Protein AF-Q09465-F1 (afdb_monomer)

pLDDT: mean 85.87, std 11.26, range [46.19, 98.06]

Solvent-accessible surface area (backbone atoms only — not comparable to full-atom values): 15319 Å² total; per-residue (Å²): 134,54,74,69,58,54,52,54,52,51,52,53,52,50,53,49,53,52,50,54,52,50,51,52,51,53,53,50,49,51,50,52,49,50,49,49,59,68,66,53,65,72,73,70,49,72,67,53,50,50,51,51,52,52,52,51,52,52,49,51,52,50,42,52,52,51,15,48,56,52,38,73,72,46,62,90,57,35,54,50,48,66,59,40,33,52,50,53,51,48,43,50,54,50,48,52,41,47,50,51,46,22,72,72,68,77,44,80,66,69,73,59,69,43,53,51,50,33,53,45,44,53,50,50,54,32,52,77,69,69,30,45,69,57,67,68,61,45,45,49,59,55,42,52,50,52,51,37,70,78,36,74,82,61,88,76,75,69,79,52,82,49,55,67,59,39,47,63,59,53,56,70,50,64,67,54,88,45,97,56,31,66,61,50,43,52,51,51,50,53,49,48,56,50,39,52,48,51,50,50,51,42,42,51,49,41,22,73,74,67,79,45,73,64,78,63,64,58,48,58,48,46,38,54,51,43,39,32,77,52,70,71,41,89,74,46,72,65,52,41,39,64,63,50,46,45,54,48,47,74,75,42,74,92,55,63,68,68,58,52,51,47,39,50,52,52,41,51,57,53,58,76,76,110

Mean predicted aligned error: 12.16 Å

Sequence (274 aa):
MSDDEIVCILDTRNNQKEKDRQITREVNNLIIEQENTQNRVIAPSPQLMVAIRQSVEQRQEYIRRMSIDIQRMLIPYGEDVYLISDMMLLKEEVVQHIDFQFLKNKVVPPPPVFYSSTIYFLYKQATCQRMGPIYLQQLGNVVTLRIKENYPAIKTISDYPSLKSIIEFYSRFEMGNGPDFFVKKEESQRQFEVVLGEAFQYINLFHKKHGTPPAPPQFLIKFCILMHQLGFQEWTAESFDVIVVDRLRRNLRNIDQRFFDSIRDAFGIYLKRF

Nearest PDB structures (foldseek):
  8bvw-assembly1_9  TM=1.832E-01  e=1.491E+00  Homo sapiens
  3zx6-assembly1_A  TM=1.554E-01  e=9.026E+00  Archaeoglobus fulgidus DSM 4304

Organism: Caenorhabditis elegans (NCBI:txid6239)

Secondary structure (DSSP, 8-state):
--HHHHHHHHHHHHHHHHHHHHHHHHHHHHHHHHHHHHH---PPPHHHHHHHHHHHHHHHHHHHHHHHHHHHHSPTT---HHHHHHHHHHHHHHHHHHHHHHHHHSSPPPPPHHHHHHHHHHHHHHHHTT---SHHHHHHHHHHHHHHHH-TT----PPPPPHHHHHHHHHHHHS-SSTTHHHHHHHHHHHHHHHHHHHHHHHHHHHHHHSS--S--HHHHHHHHHHHHTTS----HHHHIIIIIHHHHHH-TTS-HHHHHHHHHHHHHHHTT-

Structure (mmCIF, N/CA/C/O backbone):
data_AF-Q09465-F1
#
_entry.id   AF-Q09465-F1
#
loop_
_atom_site.group_PDB
_atom_site.id
_atom_site.type_symbol
_atom_site.label_atom_id
_atom_site.label_alt_id
_atom_site.label_comp_id
_atom_site.label_asym_id
_atom_site.label_entity_id
_atom_site.label_seq_id
_atom_site.pdbx_PDB_ins_code
_atom_site.Cartn_x
_atom_site.Cartn_y
_atom_site.Cartn_z
_atom_site.occupancy
_atom_site.B_iso_or_equiv
_atom_site.auth_seq_id
_atom_site.auth_comp_id
_atom_site.auth_asym_id
_atom_site.auth_atom_id
_atom_site.pdbx_PDB_model_num
ATOM 1 N N . MET A 1 1 ? -74.347 18.429 16.403 1.00 58.66 1 MET A N 1
ATOM 2 C CA . MET A 1 1 ? -73.183 18.208 17.276 1.00 58.66 1 MET A CA 1
ATOM 3 C C . MET A 1 1 ? -73.404 19.060 18.500 1.00 58.66 1 MET A C 1
ATOM 5 O O . MET A 1 1 ? -73.586 20.261 18.331 1.00 58.66 1 MET A O 1
ATOM 9 N N . SER A 1 2 ? -73.531 18.442 19.671 1.00 70.62 2 SER A N 1
ATOM 10 C CA . SER A 1 2 ? -73.651 19.186 20.930 1.00 70.62 2 SER A CA 1
ATOM 11 C C . SER A 1 2 ? -72.276 19.690 21.377 1.00 70.62 2 SER A C 1
ATOM 13 O O . SER A 1 2 ? -71.249 19.137 20.975 1.00 70.62 2 SER A O 1
ATOM 15 N N . ASP A 1 3 ? -72.251 20.729 22.213 1.00 70.56 3 ASP A N 1
ATOM 16 C CA . ASP A 1 3 ? -71.004 21.259 22.778 1.00 70.56 3 ASP A CA 1
ATOM 17 C C . ASP A 1 3 ? -70.222 20.172 23.546 1.00 70.56 3 ASP A C 1
ATOM 19 O O . ASP A 1 3 ? -68.997 20.102 23.440 1.00 70.56 3 ASP A O 1
ATOM 23 N N . ASP A 1 4 ? -70.923 19.238 24.200 1.00 69.94 4 ASP A N 1
ATOM 24 C CA . ASP A 1 4 ? -70.318 18.094 24.897 1.00 69.94 4 ASP A CA 1
ATOM 25 C C . ASP A 1 4 ? -69.587 17.121 23.950 1.00 69.94 4 ASP A C 1
ATOM 27 O O . ASP A 1 4 ? -68.507 16.621 24.279 1.00 69.94 4 ASP A O 1
ATOM 31 N N . GLU A 1 5 ? -70.121 16.870 22.745 1.00 66.00 5 GLU A N 1
ATOM 32 C CA . GLU A 1 5 ? -69.443 16.029 21.744 1.00 66.00 5 GLU A CA 1
ATOM 33 C C . GLU A 1 5 ? -68.152 16.689 21.237 1.00 66.00 5 GLU A C 1
ATOM 35 O O . GLU A 1 5 ? -67.148 16.008 21.016 1.00 66.00 5 GLU A O 1
ATOM 40 N N . ILE A 1 6 ? -68.152 18.018 21.073 1.00 67.56 6 ILE A N 1
ATOM 41 C CA . ILE A 1 6 ? -66.976 18.771 20.617 1.00 67.56 6 ILE A CA 1
ATOM 42 C C . ILE A 1 6 ? -65.870 18.731 21.677 1.00 67.56 6 ILE A C 1
ATOM 44 O O . ILE A 1 6 ? -64.714 18.468 21.331 1.00 67.56 6 ILE A O 1
ATOM 48 N N . VAL A 1 7 ? -66.212 18.933 22.955 1.00 71.12 7 VAL A N 1
ATOM 49 C CA . VAL A 1 7 ? -65.255 18.858 24.073 1.00 71.12 7 VAL A CA 1
ATOM 50 C C . VAL A 1 7 ? -64.622 17.468 24.150 1.00 71.12 7 VAL A C 1
ATOM 52 O O . VAL A 1 7 ? -63.398 17.353 24.175 1.00 71.12 7 VAL A O 1
ATOM 55 N N . CYS A 1 8 ? -65.424 16.402 24.065 1.00 71.88 8 CYS A N 1
ATOM 56 C CA . CYS A 1 8 ? -64.914 15.033 24.146 1.00 71.88 8 CYS A CA 1
ATOM 57 C C . CYS A 1 8 ? -63.947 14.689 22.989 1.00 71.88 8 CYS A C 1
ATOM 59 O O . CYS A 1 8 ? -62.903 14.058 23.195 1.00 71.88 8 CYS A O 1
ATOM 61 N N . ILE A 1 9 ? -64.234 15.154 21.765 1.00 71.44 9 ILE A N 1
ATOM 62 C CA . ILE A 1 9 ? -63.343 14.970 20.605 1.00 71.44 9 ILE A CA 1
ATOM 63 C C . ILE A 1 9 ? -62.037 15.763 20.769 1.00 71.44 9 ILE A C 1
ATOM 65 O O . ILE A 1 9 ? -60.962 15.253 20.429 1.00 71.44 9 ILE A O 1
ATOM 69 N N . LEU A 1 10 ? -62.104 17.000 21.273 1.00 69.25 10 LEU A N 1
ATOM 70 C CA . LEU A 1 10 ? -60.922 17.834 21.508 1.00 69.25 10 LEU A CA 1
ATOM 71 C C . LEU A 1 10 ? -60.022 17.248 22.601 1.00 69.25 10 LEU A C 1
ATOM 73 O O . LEU A 1 10 ? -58.809 17.167 22.391 1.00 69.25 10 LEU A O 1
ATOM 77 N N . ASP A 1 11 ? -60.597 16.754 23.696 1.00 76.00 11 ASP A N 1
ATOM 78 C CA . ASP A 1 11 ? -59.853 16.090 24.771 1.00 76.00 11 ASP A CA 1
ATOM 79 C C . ASP A 1 11 ? -59.183 14.806 24.285 1.00 76.00 11 ASP A C 1
ATOM 81 O O . ASP A 1 11 ? -58.003 14.568 24.553 1.00 76.00 11 ASP A O 1
ATOM 85 N N . THR A 1 12 ? -59.885 14.006 23.479 1.00 76.75 12 THR A N 1
ATOM 86 C CA . THR A 1 12 ? -59.315 12.786 22.893 1.00 76.75 12 THR A CA 1
ATOM 87 C C . THR A 1 12 ? -58.147 13.113 21.955 1.00 76.75 12 THR A C 1
ATOM 89 O O . THR A 1 12 ? -57.098 12.468 22.017 1.00 76.75 12 THR A O 1
ATOM 92 N N . ARG A 1 13 ? -58.273 14.159 21.122 1.00 75.38 13 ARG A N 1
ATOM 93 C CA . ARG A 1 13 ? -57.186 14.621 20.239 1.00 75.38 13 ARG A CA 1
ATOM 94 C C . ARG A 1 13 ? -55.996 15.184 21.012 1.00 75.38 13 ARG A C 1
ATOM 96 O O . ARG A 1 13 ? -54.858 14.940 20.610 1.00 75.38 13 ARG A O 1
ATOM 103 N N . ASN A 1 14 ? -56.231 15.925 22.092 1.00 77.75 14 ASN A N 1
ATOM 104 C CA . ASN A 1 14 ? -55.161 16.462 22.933 1.00 77.75 14 ASN A CA 1
ATOM 105 C C . ASN A 1 14 ? -54.417 15.343 23.669 1.00 77.75 14 ASN A C 1
ATOM 107 O O . ASN A 1 14 ? -53.187 15.318 23.640 1.00 77.75 14 ASN A O 1
ATOM 111 N N . ASN A 1 15 ? -55.141 14.367 24.220 1.00 79.56 15 ASN A N 1
ATOM 112 C CA . ASN A 1 15 ? -54.545 13.189 24.848 1.00 79.56 15 ASN A CA 1
ATOM 113 C C . ASN A 1 15 ? -53.713 12.366 23.858 1.00 79.56 15 ASN A C 1
ATOM 115 O O . ASN A 1 15 ? -52.627 11.903 24.205 1.00 79.56 15 ASN A O 1
ATOM 119 N N . GLN A 1 16 ? -54.181 12.213 22.615 1.00 79.81 16 GLN A N 1
ATOM 120 C CA . GLN A 1 16 ? -53.415 11.508 21.588 1.00 79.81 16 GLN A CA 1
ATOM 121 C C . GLN A 1 16 ? -52.141 12.273 21.201 1.00 79.81 16 GLN A C 1
ATOM 123 O O . GLN A 1 16 ? -51.067 11.680 21.166 1.00 79.81 16 GLN A O 1
ATOM 128 N N . LYS A 1 17 ? -52.224 13.596 20.998 1.00 80.56 17 LYS A N 1
ATOM 129 C CA . LYS A 1 17 ? -51.042 14.430 20.717 1.00 80.56 17 LYS A CA 1
ATOM 130 C C . LYS A 1 17 ? -49.997 14.362 21.827 1.00 80.56 17 LYS A C 1
ATOM 132 O O . LYS A 1 17 ? -48.804 14.372 21.531 1.00 80.56 17 LYS A O 1
ATOM 137 N N . GLU A 1 18 ? -50.423 14.319 23.086 1.00 83.38 18 GLU A N 1
ATOM 138 C CA . GLU A 1 18 ? -49.490 14.240 24.210 1.00 83.38 18 GLU A CA 1
ATOM 139 C C . GLU A 1 18 ? -48.834 12.855 24.303 1.00 83.38 18 GLU A C 1
ATOM 141 O O . GLU A 1 18 ? -47.620 12.773 24.493 1.00 83.38 18 GLU A O 1
ATOM 146 N N . LYS A 1 19 ? -49.584 11.776 24.032 1.00 81.50 19 LYS A N 1
ATOM 147 C CA . LYS A 1 19 ? -49.012 10.428 23.876 1.00 81.50 19 LYS A CA 1
ATOM 148 C C . LYS A 1 19 ? -47.984 10.366 22.746 1.00 81.50 19 LYS A C 1
ATOM 150 O O . LYS A 1 19 ? -46.889 9.852 22.954 1.00 81.50 19 LYS A O 1
ATOM 155 N N . ASP A 1 20 ? -48.288 10.938 21.583 1.00 76.94 20 ASP A N 1
ATOM 156 C CA . ASP A 1 20 ? -47.371 10.935 20.437 1.00 76.94 20 ASP A CA 1
ATOM 157 C C . ASP A 1 20 ? -46.087 11.735 20.740 1.00 76.94 20 ASP A C 1
ATOM 159 O O . ASP A 1 20 ? -44.978 11.323 20.382 1.00 76.94 20 ASP A O 1
ATOM 163 N N . ARG A 1 21 ? -46.203 12.857 21.467 1.00 82.88 21 ARG A N 1
ATOM 164 C CA . ARG A 1 21 ? -45.048 13.628 21.961 1.00 82.88 21 ARG A CA 1
ATOM 165 C C . ARG A 1 21 ? -44.209 12.835 22.954 1.00 82.88 21 ARG A C 1
ATOM 167 O O . ARG A 1 21 ? -42.982 12.914 22.894 1.00 82.88 21 ARG A O 1
ATOM 174 N N . GLN A 1 22 ? -44.848 12.092 23.852 1.00 84.19 22 GLN A N 1
ATOM 175 C CA . GLN A 1 22 ? -44.155 11.265 24.831 1.00 84.19 22 GLN A CA 1
ATOM 176 C C . GLN A 1 22 ? -43.383 10.129 24.150 1.00 84.19 22 GLN A C 1
ATOM 178 O O . GLN A 1 22 ? -42.186 9.997 24.391 1.00 84.19 22 GLN A O 1
ATOM 183 N N . ILE A 1 23 ? -44.010 9.417 23.207 1.00 80.12 23 ILE A N 1
ATOM 184 C CA . ILE A 1 23 ? -43.351 8.377 22.400 1.00 8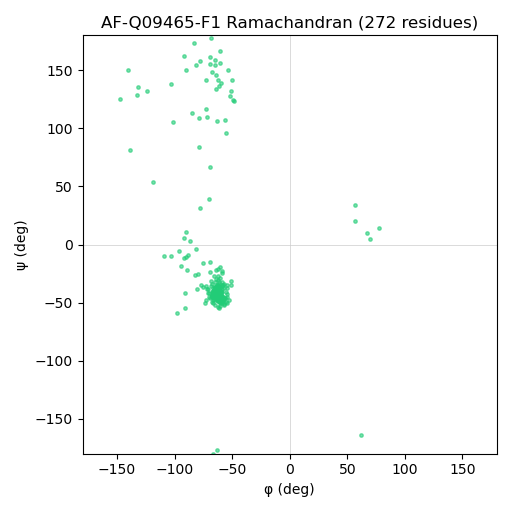0.12 23 ILE A CA 1
ATOM 185 C C . ILE A 1 23 ? -42.165 8.966 21.630 1.00 80.12 23 ILE A C 1
ATOM 187 O O . ILE A 1 23 ? -41.077 8.399 21.636 1.00 80.12 23 ILE A O 1
ATOM 191 N N . THR A 1 24 ? -42.334 10.137 21.009 1.00 76.06 24 THR A N 1
ATOM 192 C CA . THR A 1 24 ? -41.247 10.796 20.267 1.00 76.06 24 THR A CA 1
ATOM 193 C C . THR A 1 24 ? -40.061 11.137 21.178 1.00 76.06 24 THR A C 1
ATOM 195 O O . THR A 1 24 ? -38.909 10.960 20.786 1.00 76.06 24 THR A O 1
ATOM 198 N N . ARG A 1 25 ? -40.318 11.603 22.409 1.00 80.06 25 ARG A N 1
ATOM 199 C CA . ARG A 1 25 ? -39.261 11.869 23.400 1.00 80.06 25 ARG A CA 1
ATOM 200 C C . ARG A 1 25 ? -38.564 10.588 23.847 1.00 80.06 25 ARG A C 1
ATOM 202 O O . ARG A 1 25 ? -37.342 10.579 23.919 1.00 80.06 25 ARG A O 1
ATOM 209 N N . GLU A 1 26 ? -39.314 9.524 24.115 1.00 81.00 26 GLU A N 1
ATOM 210 C CA . GLU A 1 26 ? -38.758 8.228 24.519 1.00 81.00 26 GLU A CA 1
ATOM 211 C C . GLU A 1 26 ? -37.896 7.615 23.410 1.00 81.00 26 GLU A C 1
ATOM 213 O O . GLU A 1 26 ? -36.769 7.203 23.674 1.00 81.00 26 GLU A O 1
ATOM 218 N N . VAL A 1 27 ? -38.362 7.646 22.158 1.00 71.69 27 VAL A N 1
ATOM 219 C CA . VAL A 1 27 ? -37.589 7.182 20.996 1.00 71.69 27 VAL A CA 1
ATOM 220 C C . VAL A 1 27 ? -36.317 8.011 20.816 1.00 71.69 27 VAL A C 1
ATOM 222 O O . VAL A 1 27 ? -35.245 7.437 20.650 1.00 71.69 27 VAL A O 1
ATOM 225 N N . ASN A 1 28 ? -36.395 9.342 20.907 1.00 71.56 28 ASN A N 1
ATOM 226 C CA . ASN A 1 28 ? -35.206 10.193 20.806 1.00 71.56 28 ASN A CA 1
ATOM 227 C C . ASN A 1 28 ? -34.212 9.936 21.946 1.00 71.56 28 ASN A C 1
ATOM 229 O O . ASN A 1 28 ? -33.010 9.882 21.699 1.00 71.56 28 ASN A O 1
ATOM 233 N N . ASN A 1 29 ? -34.692 9.730 23.175 1.00 79.38 29 ASN A N 1
ATOM 234 C CA . ASN A 1 29 ? -33.834 9.388 24.308 1.00 79.38 29 ASN A CA 1
ATOM 235 C C . ASN A 1 29 ? -33.159 8.028 24.105 1.00 79.38 29 ASN A C 1
ATOM 237 O O . ASN A 1 29 ? -31.960 7.919 24.335 1.00 79.38 29 ASN A O 1
ATOM 241 N N . LEU A 1 30 ? -33.885 7.022 23.605 1.00 70.50 30 LEU A N 1
ATOM 242 C CA . LEU A 1 30 ? -33.324 5.707 23.284 1.00 70.50 30 LEU A CA 1
ATOM 243 C C . LEU A 1 30 ? -32.293 5.773 22.152 1.00 70.50 30 LEU A C 1
ATOM 245 O O . LEU A 1 30 ? -31.281 5.080 22.220 1.00 70.50 30 LEU A O 1
ATOM 249 N N . ILE A 1 31 ? -32.512 6.613 21.135 1.00 65.75 31 ILE A N 1
ATOM 250 C CA . ILE A 1 31 ? -31.532 6.853 20.065 1.00 65.75 31 ILE A CA 1
ATOM 251 C C . ILE A 1 31 ? -30.278 7.508 20.646 1.00 65.75 31 ILE A C 1
ATOM 253 O O . ILE A 1 31 ? -29.185 7.013 20.403 1.00 65.75 31 ILE A O 1
ATOM 257 N N . ILE A 1 32 ? -30.420 8.554 21.466 1.00 69.62 32 ILE A N 1
ATOM 258 C CA . ILE A 1 32 ? -29.286 9.222 22.124 1.00 69.62 32 ILE A CA 1
ATOM 259 C C . ILE A 1 32 ? -28.551 8.256 23.060 1.00 69.62 32 ILE A C 1
ATOM 261 O O . ILE A 1 32 ? -27.325 8.267 23.111 1.00 69.62 32 ILE A O 1
ATOM 265 N N . GLU A 1 33 ? -29.258 7.401 23.799 1.00 64.06 33 GLU A N 1
ATOM 266 C CA . GLU A 1 33 ? -28.647 6.375 24.644 1.00 64.06 33 GLU A CA 1
ATOM 267 C C . GLU A 1 33 ? -27.929 5.313 23.816 1.00 64.06 33 GLU A C 1
ATOM 269 O O . GLU A 1 33 ? -26.799 4.965 24.152 1.00 64.06 33 GLU A O 1
ATOM 274 N N . GLN A 1 34 ? -28.512 4.825 22.718 1.00 58.94 34 GLN A N 1
ATOM 275 C CA . GLN A 1 34 ? -27.837 3.892 21.816 1.00 58.94 34 GLN A CA 1
ATOM 276 C C . GLN A 1 34 ? -26.617 4.526 21.155 1.00 58.94 34 GLN A C 1
ATOM 278 O O . GLN A 1 34 ? -25.562 3.898 21.134 1.00 58.94 34 GLN A O 1
ATOM 283 N N . GLU A 1 35 ? -26.720 5.765 20.677 1.00 59.00 35 GLU A N 1
ATOM 284 C CA . GLU A 1 35 ? -25.599 6.518 20.119 1.00 59.00 35 GLU A CA 1
ATOM 285 C C . GLU A 1 35 ? -24.531 6.764 21.178 1.00 59.00 35 GLU A C 1
ATOM 287 O O . GLU A 1 35 ? -23.360 6.559 20.899 1.00 59.00 35 GLU A O 1
ATOM 292 N N . ASN A 1 36 ? -24.893 7.110 22.414 1.00 57.34 36 ASN A N 1
ATOM 293 C CA . ASN A 1 36 ? -23.941 7.251 23.515 1.00 57.34 36 ASN A CA 1
ATOM 294 C C . ASN A 1 36 ? -23.337 5.910 23.936 1.00 57.34 36 ASN A C 1
ATOM 296 O O . ASN A 1 36 ? -22.187 5.871 24.355 1.00 57.34 36 ASN A O 1
ATOM 300 N N . THR A 1 37 ? -24.067 4.804 23.820 1.00 53.12 37 THR A N 1
ATOM 301 C CA . THR A 1 37 ? -23.547 3.464 24.123 1.00 53.12 37 THR A CA 1
ATOM 302 C C . THR A 1 37 ? -22.613 2.984 23.010 1.00 53.12 37 THR A C 1
ATOM 304 O O . THR A 1 37 ? -21.585 2.381 23.303 1.00 53.12 37 THR A O 1
ATOM 307 N N . GLN A 1 38 ? -22.906 3.314 21.748 1.00 53.50 38 GLN A N 1
ATOM 308 C CA . GLN A 1 38 ? -22.026 3.068 20.601 1.00 53.50 38 GLN A CA 1
ATOM 309 C C . GLN A 1 38 ? -20.813 4.016 20.577 1.00 53.50 38 GLN A C 1
ATOM 311 O O . GLN A 1 38 ? -19.719 3.589 20.217 1.00 53.50 38 GLN A O 1
ATOM 316 N N . ASN A 1 39 ? -20.981 5.274 21.000 1.00 46.19 39 ASN A N 1
ATOM 317 C CA . ASN A 1 39 ? -19.939 6.308 21.056 1.00 46.19 39 ASN A CA 1
ATOM 318 C C . ASN A 1 39 ? -19.156 6.311 22.370 1.00 46.19 39 ASN A C 1
ATOM 320 O O . ASN A 1 39 ? -18.112 6.959 22.446 1.00 46.19 39 ASN A O 1
ATOM 324 N N . ARG A 1 40 ? -19.579 5.548 23.388 1.00 46.41 40 ARG A N 1
ATOM 325 C CA . ARG A 1 40 ? -18.694 5.073 24.458 1.00 46.41 40 ARG A CA 1
ATOM 326 C C . ARG A 1 40 ? -17.740 4.050 23.849 1.00 46.41 40 ARG A C 1
ATOM 328 O O . ARG A 1 40 ? -17.747 2.870 24.183 1.00 46.41 40 ARG A O 1
ATOM 335 N N . VAL A 1 41 ? -16.883 4.543 22.960 1.00 49.47 41 VAL A N 1
ATOM 336 C CA . VAL A 1 41 ? -15.571 3.980 22.699 1.00 49.47 41 VAL A CA 1
ATOM 337 C C . VAL A 1 41 ? -14.912 3.960 24.068 1.00 49.47 41 VAL A C 1
ATOM 339 O O . VAL A 1 41 ? -14.468 4.988 24.578 1.00 49.47 41 VAL A O 1
ATOM 342 N N . ILE A 1 42 ? -14.992 2.811 24.736 1.00 50.78 42 ILE A N 1
ATOM 343 C CA . ILE A 1 42 ? -14.314 2.579 26.001 1.00 50.78 42 ILE A CA 1
ATOM 344 C C . ILE A 1 42 ? -12.854 2.870 25.689 1.00 50.78 42 ILE A C 1
ATOM 346 O O . ILE A 1 42 ? -12.229 2.122 24.936 1.00 50.78 42 ILE A O 1
ATOM 350 N N . ALA A 1 43 ? -12.346 4.000 26.191 1.00 53.34 43 ALA A N 1
ATOM 351 C CA . ALA A 1 43 ? -10.943 4.340 26.050 1.00 53.34 43 ALA A CA 1
ATOM 352 C C . ALA A 1 43 ? -10.151 3.091 26.467 1.00 53.34 43 ALA A C 1
ATOM 354 O O . ALA A 1 43 ? -10.409 2.571 27.561 1.00 53.34 43 ALA A O 1
ATOM 355 N N . PRO A 1 44 ? -9.272 2.553 25.600 1.00 54.41 44 PRO A N 1
ATOM 356 C CA . PRO A 1 44 ? -8.582 1.308 25.884 1.00 54.41 44 PRO A CA 1
ATOM 357 C C . PRO A 1 44 ? -7.931 1.404 27.257 1.00 54.41 44 PRO A C 1
ATOM 359 O O . PRO A 1 44 ? -7.224 2.377 27.541 1.00 54.41 44 PRO A O 1
ATOM 362 N N . SER A 1 45 ? -8.193 0.426 28.126 1.00 59.81 45 SER A N 1
ATOM 363 C CA . SER A 1 45 ? -7.590 0.418 29.457 1.00 59.81 45 SER A CA 1
ATOM 364 C C . SER A 1 45 ? -6.062 0.533 29.327 1.00 59.81 45 SER A C 1
ATOM 366 O O . SER A 1 45 ? -5.496 0.064 28.334 1.00 59.81 45 SER A O 1
ATOM 368 N N . PRO A 1 46 ? -5.345 1.121 30.302 1.00 66.38 46 PRO A N 1
ATOM 369 C CA . PRO A 1 46 ? -3.884 1.192 30.248 1.00 66.38 46 PRO A CA 1
ATOM 370 C C . PRO A 1 46 ? -3.232 -0.175 29.985 1.00 66.38 46 PRO A C 1
ATOM 372 O O . PRO A 1 46 ? -2.256 -0.269 29.249 1.00 66.38 46 PRO A O 1
ATOM 375 N N . GLN A 1 47 ? -3.830 -1.247 30.514 1.00 66.88 47 GLN A N 1
ATOM 376 C CA . GLN A 1 47 ? -3.422 -2.633 30.275 1.00 66.88 47 GLN A CA 1
ATOM 377 C C . GLN A 1 47 ? -3.606 -3.050 28.810 1.00 66.88 47 GLN A C 1
ATOM 379 O O . GLN A 1 47 ? -2.698 -3.643 28.233 1.00 66.88 47 GLN A O 1
ATOM 384 N N . LEU A 1 48 ? -4.736 -2.700 28.185 1.00 64.19 48 LEU A N 1
ATOM 385 C CA . LEU A 1 48 ? -4.965 -2.949 26.762 1.00 64.19 48 LEU A CA 1
ATOM 386 C C . LEU A 1 48 ? -3.985 -2.147 25.894 1.00 64.19 48 LEU A C 1
ATOM 388 O O . LEU A 1 48 ? -3.445 -2.688 24.935 1.00 64.19 48 LEU A O 1
ATOM 392 N N . MET A 1 49 ? -3.674 -0.899 26.258 1.00 61.41 49 MET A N 1
ATOM 393 C CA . MET A 1 49 ? -2.658 -0.100 25.558 1.00 61.41 49 MET A CA 1
ATOM 394 C C . MET A 1 49 ? -1.260 -0.723 25.647 1.00 61.41 49 MET A C 1
ATOM 396 O O . MET A 1 49 ? -0.537 -0.739 24.651 1.00 61.41 49 MET A O 1
ATOM 400 N N . VAL A 1 50 ? -0.878 -1.255 26.813 1.00 62.53 50 VAL A N 1
ATOM 401 C CA . VAL A 1 50 ? 0.385 -1.993 26.988 1.00 62.53 50 VAL A CA 1
ATOM 402 C C . VAL A 1 50 ? 0.385 -3.268 26.147 1.00 62.53 50 VAL A C 1
ATOM 404 O O . VAL A 1 50 ? 1.347 -3.502 25.421 1.00 62.53 50 VAL A O 1
ATOM 407 N N . ALA A 1 51 ? -0.699 -4.046 26.172 1.00 64.38 51 ALA A N 1
ATOM 408 C CA . ALA A 1 51 ? -0.822 -5.265 25.376 1.00 64.38 51 ALA A CA 1
ATOM 409 C C . ALA A 1 51 ? -0.747 -4.981 23.865 1.00 64.38 51 ALA A C 1
ATOM 411 O O . ALA A 1 51 ? -0.055 -5.689 23.136 1.00 64.38 51 ALA A O 1
ATOM 412 N N . ILE A 1 52 ? -1.389 -3.906 23.393 1.00 61.94 52 ILE A N 1
ATOM 413 C CA . ILE A 1 52 ? -1.309 -3.469 21.994 1.00 61.94 52 ILE A CA 1
ATOM 414 C C . ILE A 1 52 ? 0.132 -3.089 21.642 1.00 61.94 52 ILE A C 1
ATOM 416 O O . ILE A 1 52 ? 0.652 -3.589 20.647 1.00 61.94 52 ILE A O 1
ATOM 420 N N . ARG A 1 53 ? 0.812 -2.272 22.460 1.00 64.44 53 ARG A N 1
ATOM 421 C CA . ARG A 1 53 ? 2.222 -1.904 22.220 1.00 64.44 53 ARG A CA 1
ATOM 422 C C . ARG A 1 53 ? 3.129 -3.130 22.157 1.00 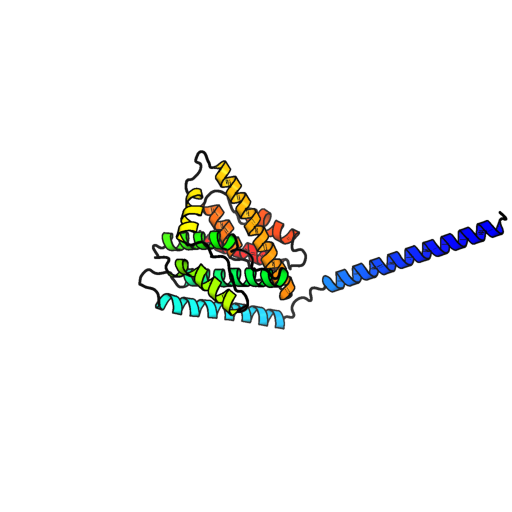64.44 53 ARG A C 1
ATOM 424 O O . ARG A 1 53 ? 3.868 -3.275 21.189 1.00 64.44 53 ARG A O 1
ATOM 431 N N . GLN A 1 54 ? 3.000 -4.044 23.116 1.00 67.56 54 GLN A N 1
ATOM 432 C CA . GLN A 1 54 ? 3.756 -5.297 23.127 1.00 67.56 54 GLN A CA 1
ATOM 433 C C . GLN A 1 54 ? 3.472 -6.142 21.882 1.00 67.56 54 GLN A C 1
ATOM 435 O O . GLN A 1 54 ? 4.401 -6.676 21.287 1.00 67.56 54 GLN A O 1
ATOM 440 N N . SER A 1 55 ? 2.214 -6.220 21.437 1.00 70.88 55 SER A N 1
ATOM 441 C CA . SER A 1 55 ? 1.864 -6.953 20.216 1.00 70.88 55 SER A CA 1
ATOM 442 C C . SER A 1 55 ? 2.486 -6.332 18.958 1.00 70.88 55 SER A C 1
ATOM 444 O O . SER A 1 55 ? 2.928 -7.056 18.067 1.00 70.88 55 SER A O 1
ATOM 446 N N . VAL A 1 56 ? 2.582 -4.998 18.896 1.00 70.50 56 VAL A N 1
ATOM 447 C CA . VAL A 1 56 ? 3.218 -4.277 17.784 1.00 70.50 56 VAL A CA 1
ATOM 448 C C . VAL A 1 56 ? 4.730 -4.504 17.788 1.00 70.50 56 VAL A C 1
ATOM 450 O O . VAL A 1 56 ? 5.286 -4.834 16.744 1.00 70.50 56 VAL A O 1
ATOM 453 N N . GLU A 1 57 ? 5.386 -4.393 18.943 1.00 74.25 57 GLU A N 1
ATOM 454 C CA . GLU A 1 57 ? 6.829 -4.640 19.089 1.00 74.25 57 GLU A CA 1
ATOM 455 C C . GLU A 1 57 ? 7.191 -6.093 18.758 1.00 74.25 57 GLU A C 1
ATOM 457 O O . GLU A 1 57 ? 8.107 -6.347 17.976 1.00 74.25 57 GLU A O 1
ATOM 462 N N . GLN A 1 58 ? 6.425 -7.058 19.276 1.00 79.06 58 GLN A N 1
ATOM 463 C CA . GLN A 1 58 ? 6.601 -8.478 18.960 1.00 79.06 58 GLN A CA 1
ATOM 464 C C . GLN A 1 58 ? 6.426 -8.748 17.465 1.00 79.06 58 GLN A C 1
ATOM 466 O O . GLN A 1 58 ? 7.197 -9.510 16.881 1.00 79.06 58 GLN A O 1
ATOM 471 N N . ARG A 1 59 ? 5.449 -8.097 16.821 1.00 78.94 59 ARG A N 1
ATOM 472 C CA . ARG A 1 59 ? 5.235 -8.206 15.374 1.00 78.94 59 ARG A CA 1
ATOM 473 C C . ARG A 1 59 ? 6.404 -7.626 14.582 1.00 78.94 59 ARG A C 1
ATOM 475 O O . ARG A 1 59 ? 6.840 -8.249 13.618 1.00 78.94 59 ARG A O 1
ATOM 482 N N . GLN A 1 60 ? 6.913 -6.460 14.971 1.00 82.81 60 GLN A N 1
ATOM 483 C CA . GLN A 1 60 ? 8.064 -5.835 14.317 1.00 82.81 60 GLN A CA 1
ATOM 484 C C . GLN A 1 60 ? 9.319 -6.696 14.454 1.00 82.81 60 GLN A C 1
ATOM 486 O O . GLN A 1 60 ? 10.020 -6.918 13.469 1.00 82.81 60 GLN A O 1
ATOM 491 N N . GLU A 1 61 ? 9.568 -7.243 15.643 1.00 85.00 61 GLU A N 1
ATOM 492 C CA . GLU A 1 61 ? 10.701 -8.134 15.879 1.00 85.00 61 GLU A CA 1
ATOM 493 C C . GLU A 1 61 ? 10.562 -9.452 15.104 1.00 85.00 61 GLU A C 1
ATOM 495 O O . GLU A 1 61 ? 11.537 -9.936 14.530 1.00 85.00 61 GLU A O 1
ATOM 500 N N . TYR A 1 62 ? 9.350 -10.009 15.020 1.00 86.94 62 TYR A N 1
ATOM 501 C CA . TYR A 1 62 ? 9.068 -11.181 14.191 1.00 86.94 62 TYR A CA 1
ATOM 502 C C . TYR A 1 62 ? 9.353 -10.912 12.708 1.00 86.94 62 TYR A C 1
ATOM 504 O O . TYR A 1 62 ? 10.069 -11.690 12.075 1.00 86.94 62 TYR A O 1
ATOM 512 N N . ILE A 1 63 ? 8.853 -9.793 12.168 1.00 87.81 63 ILE A N 1
ATOM 513 C CA . ILE A 1 63 ? 9.113 -9.389 10.780 1.00 87.81 63 ILE A CA 1
ATOM 514 C C . ILE A 1 63 ? 10.613 -9.225 10.561 1.00 87.81 63 ILE A C 1
ATOM 516 O O . ILE A 1 63 ? 11.147 -9.797 9.620 1.00 87.81 63 ILE A O 1
ATOM 520 N N . ARG A 1 64 ? 11.314 -8.523 11.457 1.00 89.00 64 ARG A N 1
ATOM 521 C CA . ARG A 1 64 ? 12.760 -8.300 11.350 1.00 89.00 64 ARG A CA 1
ATOM 522 C C . ARG A 1 64 ? 13.543 -9.613 11.296 1.00 89.00 64 ARG A C 1
ATOM 524 O O . ARG A 1 64 ? 14.434 -9.752 10.462 1.00 89.00 64 ARG A O 1
ATOM 531 N N . ARG A 1 65 ? 13.225 -10.575 12.170 1.00 89.50 65 ARG A N 1
ATOM 532 C CA . ARG A 1 65 ? 13.874 -11.899 12.181 1.00 89.50 65 ARG A CA 1
ATOM 533 C C . ARG A 1 65 ? 13.623 -12.652 10.885 1.00 89.50 65 ARG A C 1
ATOM 535 O O . ARG A 1 65 ? 14.574 -13.101 10.258 1.00 89.50 65 ARG A O 1
ATOM 542 N N . MET A 1 66 ? 12.366 -12.703 10.452 1.00 89.19 66 MET A N 1
ATOM 543 C CA . MET A 1 66 ? 11.999 -13.367 9.206 1.00 89.19 66 MET A CA 1
ATOM 544 C C . MET A 1 66 ? 12.694 -12.730 7.998 1.00 89.19 66 MET A C 1
ATOM 546 O O . MET A 1 66 ? 13.187 -13.437 7.127 1.00 89.19 66 MET A O 1
ATOM 550 N N . SER A 1 67 ? 12.809 -11.402 7.968 1.00 90.12 67 SER A N 1
ATOM 551 C CA . SER A 1 67 ? 13.517 -10.685 6.907 1.00 90.12 67 SER A CA 1
ATOM 552 C C . SER A 1 67 ? 15.006 -11.027 6.853 1.00 90.12 67 SER A C 1
ATOM 554 O O . SER A 1 67 ? 15.558 -11.154 5.764 1.00 90.12 67 SER A O 1
ATOM 556 N N . ILE A 1 68 ? 15.656 -11.215 8.007 1.00 90.62 68 ILE A N 1
ATOM 557 C CA . ILE A 1 68 ? 17.052 -11.674 8.076 1.00 90.62 68 ILE A CA 1
ATOM 558 C C . ILE A 1 68 ? 17.180 -13.098 7.535 1.00 90.62 68 ILE A C 1
ATOM 560 O O . ILE A 1 68 ? 18.108 -13.385 6.779 1.00 90.62 68 ILE A O 1
ATOM 564 N N . ASP A 1 69 ? 16.261 -13.985 7.906 1.00 91.38 69 ASP A N 1
ATOM 565 C CA . ASP A 1 69 ? 16.298 -15.376 7.457 1.00 91.38 69 ASP A CA 1
ATOM 566 C C . ASP A 1 69 ? 16.059 -15.485 5.946 1.00 91.38 69 ASP A C 1
ATOM 568 O O . ASP A 1 69 ? 16.800 -16.193 5.268 1.00 91.38 69 ASP A O 1
ATOM 572 N N . ILE A 1 70 ? 15.113 -14.713 5.398 1.00 87.50 70 ILE A N 1
ATOM 573 C CA . ILE A 1 70 ? 14.887 -14.620 3.949 1.00 87.50 70 ILE A CA 1
ATOM 574 C C . ILE A 1 70 ? 16.132 -14.066 3.254 1.00 87.50 70 ILE A C 1
ATOM 576 O O . ILE A 1 70 ? 16.600 -14.676 2.299 1.00 87.50 70 ILE A O 1
ATOM 580 N N . GLN A 1 71 ? 16.714 -12.962 3.742 1.00 89.62 71 GLN A N 1
ATOM 581 C CA . GLN A 1 71 ? 17.905 -12.359 3.132 1.00 89.62 71 GLN A CA 1
ATOM 582 C C . GLN A 1 71 ? 19.057 -13.367 3.018 1.00 89.62 71 GLN A C 1
ATOM 584 O O . GLN A 1 71 ? 19.735 -13.422 1.995 1.00 89.62 71 GLN A O 1
ATOM 589 N N . ARG A 1 72 ? 19.263 -14.195 4.050 1.00 90.19 72 ARG A N 1
ATOM 590 C CA . ARG A 1 72 ? 20.304 -15.237 4.066 1.00 90.19 72 ARG A CA 1
ATOM 591 C C . ARG A 1 72 ? 20.096 -16.328 3.014 1.00 90.19 72 ARG A C 1
ATOM 593 O O . ARG A 1 72 ? 21.055 -17.018 2.682 1.00 90.19 72 ARG A O 1
ATOM 600 N N . MET A 1 73 ? 18.870 -16.502 2.524 1.00 88.75 73 MET A N 1
ATOM 601 C CA . MET A 1 73 ? 18.522 -17.470 1.480 1.00 88.75 73 MET A CA 1
ATOM 602 C C . MET A 1 73 ? 18.601 -16.877 0.066 1.00 88.75 73 MET A C 1
ATOM 604 O O . MET A 1 73 ? 18.537 -17.630 -0.907 1.00 88.75 73 MET A O 1
ATOM 608 N N . LEU A 1 74 ? 18.722 -15.553 -0.072 1.00 85.88 74 LEU A N 1
ATOM 609 C CA . LEU A 1 74 ? 18.832 -14.893 -1.372 1.00 85.88 74 LEU A CA 1
ATOM 610 C C . LEU A 1 74 ? 20.269 -14.943 -1.905 1.00 85.88 74 LEU A C 1
ATOM 612 O O . LEU A 1 74 ? 21.244 -15.016 -1.155 1.00 85.88 74 LEU A O 1
ATOM 616 N N . ILE A 1 75 ? 20.402 -14.879 -3.231 1.00 83.56 75 ILE A N 1
ATOM 617 C CA . ILE A 1 75 ? 21.710 -14.730 -3.880 1.00 83.56 75 ILE A CA 1
ATOM 618 C C . ILE A 1 75 ? 22.339 -13.370 -3.519 1.00 83.56 75 ILE A C 1
ATOM 620 O O . ILE A 1 75 ? 21.615 -12.430 -3.169 1.00 83.56 75 ILE A O 1
ATOM 624 N N . PRO A 1 76 ? 23.672 -13.217 -3.648 1.00 83.94 76 PRO A N 1
ATOM 625 C CA . PRO A 1 76 ? 24.321 -11.919 -3.501 1.00 83.94 76 PRO A CA 1
ATOM 626 C C . PRO A 1 76 ? 23.647 -10.844 -4.360 1.00 83.94 76 PRO A C 1
ATOM 628 O O . PRO A 1 76 ? 23.248 -11.114 -5.492 1.00 83.94 76 PRO A O 1
ATOM 631 N N . TYR A 1 77 ? 23.545 -9.627 -3.820 1.00 83.25 77 TYR A N 1
ATOM 632 C CA . TYR A 1 77 ? 22.834 -8.489 -4.425 1.00 83.25 77 TYR A CA 1
ATOM 633 C C . TYR A 1 77 ? 21.309 -8.640 -4.528 1.00 83.25 77 TYR A C 1
ATOM 635 O O . TYR A 1 77 ? 20.671 -7.796 -5.154 1.00 83.25 77 TYR A O 1
ATOM 643 N N . GLY A 1 78 ? 20.714 -9.664 -3.908 1.00 87.44 78 GLY A N 1
ATOM 644 C CA . GLY A 1 78 ? 19.274 -9.700 -3.649 1.00 87.44 78 GLY A CA 1
ATOM 645 C C . GLY A 1 78 ? 18.812 -8.572 -2.718 1.00 87.44 78 GLY A C 1
ATOM 646 O O . GLY A 1 78 ? 19.595 -7.715 -2.300 1.00 87.44 78 GLY A O 1
ATOM 647 N N . GLU A 1 79 ? 17.525 -8.573 -2.385 1.00 90.69 79 GLU A N 1
ATOM 648 C CA . GLU A 1 79 ? 16.941 -7.553 -1.513 1.00 90.69 79 GLU A CA 1
ATOM 649 C C . GLU A 1 79 ? 17.516 -7.575 -0.089 1.00 90.69 79 GLU A C 1
ATOM 651 O O . GLU A 1 79 ? 17.843 -8.629 0.459 1.00 90.69 79 GLU A O 1
ATOM 656 N N . ASP A 1 80 ? 17.624 -6.400 0.534 1.00 91.88 80 ASP A N 1
ATOM 657 C CA . ASP A 1 80 ? 18.088 -6.285 1.914 1.00 91.88 80 ASP A CA 1
ATOM 658 C C . ASP A 1 80 ? 16.976 -6.519 2.952 1.00 91.88 80 ASP A C 1
ATOM 660 O O . ASP A 1 80 ? 15.789 -6.636 2.644 1.00 91.88 80 ASP A O 1
ATOM 664 N N . VAL A 1 81 ? 17.369 -6.566 4.228 1.00 90.44 81 VAL A N 1
ATOM 665 C CA . VAL A 1 81 ? 16.444 -6.781 5.352 1.00 90.44 81 VAL A CA 1
ATOM 666 C C . VAL A 1 81 ? 15.337 -5.724 5.399 1.00 90.44 81 VAL A C 1
ATOM 668 O O . VAL A 1 81 ? 14.213 -6.045 5.788 1.00 90.44 81 VAL A O 1
ATOM 671 N N . TYR A 1 82 ? 15.620 -4.473 5.032 1.00 91.50 82 TYR A N 1
ATOM 672 C CA . TYR A 1 82 ? 14.644 -3.387 5.110 1.00 91.50 82 TYR A CA 1
ATOM 673 C C . TYR A 1 82 ? 13.583 -3.529 4.025 1.00 91.50 82 TYR A C 1
ATOM 675 O O . TYR A 1 82 ? 12.390 -3.511 4.331 1.00 91.50 82 TYR A O 1
ATOM 683 N N . LEU A 1 83 ? 14.006 -3.765 2.786 1.00 92.94 83 LEU A N 1
ATOM 684 C CA . LEU A 1 83 ? 13.110 -3.963 1.661 1.00 92.94 83 LEU A CA 1
ATOM 685 C C . LEU A 1 83 ? 12.289 -5.250 1.828 1.00 92.94 83 LEU A C 1
ATOM 687 O O . LEU A 1 83 ? 11.080 -5.236 1.602 1.00 92.94 83 LEU A O 1
ATOM 691 N N . ILE A 1 84 ? 12.896 -6.337 2.320 1.00 92.69 84 ILE A N 1
ATOM 692 C CA . ILE A 1 84 ? 12.160 -7.566 2.663 1.00 92.69 84 ILE A CA 1
ATOM 693 C C . ILE A 1 84 ? 11.135 -7.295 3.773 1.00 92.69 84 ILE A C 1
ATOM 695 O O . ILE A 1 84 ? 10.000 -7.764 3.686 1.00 92.69 84 ILE A O 1
ATOM 699 N N . SER A 1 85 ? 11.481 -6.500 4.790 1.00 92.50 85 SER A N 1
ATOM 700 C CA . SER A 1 85 ? 10.535 -6.132 5.855 1.00 92.50 85 SER A CA 1
ATOM 701 C C . SER A 1 85 ? 9.342 -5.353 5.305 1.00 92.50 85 SER A C 1
ATOM 703 O O . SER A 1 85 ? 8.202 -5.614 5.690 1.00 92.50 85 SER A O 1
ATOM 705 N N . ASP A 1 86 ? 9.579 -4.454 4.353 1.00 93.56 86 ASP A N 1
ATOM 706 C CA . ASP A 1 86 ? 8.521 -3.729 3.659 1.00 93.56 86 ASP A CA 1
ATOM 707 C C . ASP A 1 86 ? 7.628 -4.642 2.806 1.00 93.56 86 ASP A C 1
ATOM 709 O O . ASP A 1 86 ? 6.408 -4.449 2.777 1.00 93.56 86 ASP A O 1
ATOM 713 N N . MET A 1 87 ? 8.199 -5.662 2.160 1.00 93.94 87 MET A N 1
ATOM 714 C CA . MET A 1 87 ? 7.433 -6.691 1.445 1.00 93.94 87 MET A CA 1
ATOM 715 C C . MET A 1 87 ? 6.592 -7.544 2.398 1.00 93.94 87 MET A C 1
ATOM 717 O O . MET A 1 87 ? 5.448 -7.879 2.092 1.00 93.94 87 MET A O 1
ATOM 721 N N . MET A 1 88 ? 7.127 -7.874 3.574 1.00 92.50 88 MET A N 1
ATOM 722 C CA . MET A 1 88 ? 6.405 -8.621 4.604 1.00 92.50 88 MET A CA 1
ATOM 723 C C . MET A 1 88 ? 5.234 -7.815 5.169 1.00 92.50 88 MET A C 1
ATOM 725 O O . MET A 1 88 ? 4.151 -8.369 5.355 1.00 92.50 88 MET A O 1
ATOM 729 N N . LEU A 1 89 ? 5.416 -6.510 5.388 1.00 92.94 89 LEU A N 1
ATOM 730 C CA . LEU A 1 89 ? 4.326 -5.611 5.770 1.00 92.94 89 LEU A CA 1
ATOM 731 C C . LEU A 1 89 ? 3.253 -5.540 4.678 1.00 92.94 89 LEU A C 1
ATOM 733 O O . LEU A 1 89 ? 2.076 -5.696 4.991 1.00 92.94 89 LEU A O 1
ATOM 737 N N . LEU A 1 90 ? 3.648 -5.403 3.407 1.00 95.75 90 LEU A N 1
ATOM 738 C CA . LEU A 1 90 ? 2.705 -5.420 2.286 1.00 95.75 90 LEU A CA 1
ATOM 739 C C . LEU A 1 90 ? 1.917 -6.737 2.232 1.00 95.75 90 LEU A C 1
ATOM 741 O O . LEU A 1 90 ? 0.694 -6.711 2.119 1.00 95.75 90 LEU A O 1
ATOM 745 N N . LYS A 1 91 ? 2.587 -7.890 2.358 1.00 94.19 91 LYS A N 1
ATOM 746 C CA . LYS A 1 91 ? 1.929 -9.207 2.417 1.00 94.19 91 LYS A CA 1
ATOM 747 C C . LYS A 1 91 ? 0.846 -9.228 3.494 1.00 94.19 91 LYS A C 1
ATOM 749 O O . LYS A 1 91 ? -0.262 -9.686 3.237 1.00 94.19 91 LYS A O 1
ATOM 754 N N . GLU A 1 92 ? 1.159 -8.743 4.690 1.00 92.56 92 GLU A N 1
ATOM 755 C CA . GLU A 1 92 ? 0.204 -8.697 5.794 1.00 92.56 92 GLU A CA 1
ATOM 756 C C . GLU A 1 92 ? -0.979 -7.761 5.521 1.00 92.56 92 GLU A C 1
ATOM 758 O O . GLU A 1 92 ? -2.119 -8.150 5.759 1.00 92.56 92 GLU A O 1
ATOM 763 N N . GLU A 1 93 ? -0.734 -6.554 5.005 1.00 94.44 93 GLU A N 1
ATOM 764 C CA . GLU A 1 93 ? -1.795 -5.598 4.665 1.00 94.44 93 GLU A CA 1
ATOM 765 C C . GLU A 1 93 ? -2.730 -6.155 3.585 1.00 94.44 93 GLU A C 1
ATOM 767 O O . GLU A 1 93 ? -3.950 -6.050 3.709 1.00 94.44 93 GLU A O 1
ATOM 772 N N . VAL A 1 94 ? -2.176 -6.815 2.562 1.00 95.81 94 VAL A N 1
ATOM 773 C CA . VAL A 1 94 ? -2.964 -7.467 1.509 1.00 95.81 94 VAL A CA 1
ATOM 774 C C . VAL A 1 94 ? -3.788 -8.610 2.079 1.00 95.81 94 VAL A C 1
ATOM 776 O O . VAL A 1 94 ? -4.996 -8.636 1.869 1.00 95.81 94 VAL A O 1
ATOM 779 N N . VAL A 1 95 ? -3.173 -9.536 2.820 1.00 93.56 95 VAL A N 1
ATOM 780 C CA . VAL A 1 95 ? -3.888 -10.685 3.398 1.00 93.56 95 VAL A CA 1
ATOM 781 C C . VAL A 1 95 ? -5.012 -10.209 4.314 1.00 93.56 95 VAL A C 1
ATOM 783 O O . VAL A 1 95 ? -6.138 -10.669 4.168 1.00 93.56 95 VAL A O 1
ATOM 786 N N . GLN A 1 96 ? -4.756 -9.231 5.186 1.00 92.38 96 GLN A N 1
ATOM 787 C CA . GLN A 1 96 ? -5.788 -8.674 6.063 1.00 92.38 96 GLN A CA 1
ATOM 788 C C . GLN A 1 96 ? -6.898 -7.966 5.281 1.00 92.38 96 GLN A C 1
ATOM 790 O O . GLN A 1 96 ? -8.074 -8.125 5.607 1.00 92.38 96 GLN A O 1
ATOM 795 N N . HIS A 1 97 ? -6.556 -7.214 4.231 1.00 93.31 97 HIS A N 1
ATOM 796 C CA . HIS A 1 97 ? -7.554 -6.595 3.363 1.00 93.31 97 HIS A CA 1
ATOM 797 C C . HIS A 1 97 ? -8.460 -7.655 2.719 1.00 93.31 97 HIS A C 1
ATOM 799 O O . HIS A 1 97 ? -9.684 -7.552 2.814 1.00 93.31 97 HIS A O 1
ATOM 805 N N . ILE A 1 98 ? -7.876 -8.701 2.125 1.00 92.50 98 ILE A N 1
ATOM 806 C CA . ILE A 1 98 ? -8.624 -9.818 1.532 1.00 92.50 98 ILE A CA 1
ATOM 807 C C . ILE A 1 98 ? -9.477 -10.522 2.591 1.00 92.50 98 ILE A C 1
ATOM 809 O O . ILE A 1 98 ? -10.662 -10.746 2.353 1.00 92.50 98 ILE A O 1
ATOM 813 N N . ASP A 1 99 ? -8.915 -10.811 3.767 1.00 90.56 99 ASP A N 1
ATOM 814 C CA . ASP A 1 99 ? -9.618 -11.444 4.884 1.00 90.56 99 ASP A CA 1
ATOM 815 C C . ASP A 1 99 ? -10.880 -10.656 5.249 1.00 90.56 99 ASP A C 1
ATOM 817 O O . ASP A 1 99 ? -11.972 -11.216 5.345 1.00 90.56 99 ASP A O 1
ATOM 821 N N . PHE A 1 100 ? -10.765 -9.341 5.432 1.00 90.06 100 PHE A N 1
ATOM 822 C CA . PHE A 1 100 ? -11.899 -8.510 5.826 1.00 90.06 100 PHE A CA 1
ATOM 823 C C . PHE A 1 100 ? -12.976 -8.425 4.745 1.00 90.06 100 PHE A C 1
ATOM 825 O O . PHE A 1 100 ? -14.168 -8.496 5.058 1.00 90.06 100 PHE A O 1
ATOM 832 N N . GLN A 1 101 ? -12.577 -8.313 3.480 1.00 89.50 101 GLN A N 1
ATOM 833 C CA . GLN A 1 101 ? -13.512 -8.283 2.356 1.00 89.50 101 GLN A CA 1
ATOM 834 C C . GLN A 1 101 ? -14.217 -9.624 2.173 1.00 89.50 101 GLN A C 1
ATOM 836 O O . GLN A 1 101 ? -15.435 -9.662 1.997 1.00 89.50 101 GLN A O 1
ATOM 841 N N . PHE A 1 102 ? -13.474 -10.727 2.266 1.00 89.56 102 PHE A N 1
ATOM 842 C CA . PHE A 1 102 ? -14.024 -12.071 2.173 1.00 89.56 102 PHE A CA 1
ATOM 843 C C . PHE A 1 102 ? -14.995 -12.346 3.321 1.00 89.56 102 PHE A C 1
ATOM 845 O O . PHE A 1 102 ? -16.104 -12.830 3.101 1.00 89.56 102 PHE A O 1
ATOM 852 N N . LEU A 1 103 ? -14.641 -11.971 4.552 1.00 86.56 103 LEU A N 1
ATOM 853 C CA . LEU A 1 103 ? -15.527 -12.140 5.702 1.00 86.56 103 LEU A CA 1
ATOM 854 C C . LEU A 1 103 ? -16.825 -11.339 5.558 1.00 86.56 103 LEU A C 1
ATOM 856 O O . LEU A 1 103 ? -17.877 -11.849 5.959 1.00 86.56 103 LEU A O 1
ATOM 860 N N . LYS A 1 104 ? -16.756 -10.143 4.960 1.00 85.31 104 LYS A N 1
ATOM 861 C CA . LYS A 1 104 ? -17.903 -9.264 4.703 1.00 85.31 104 LYS A CA 1
ATOM 862 C C . LYS A 1 104 ? -18.789 -9.761 3.556 1.00 85.31 104 LYS A C 1
ATOM 864 O O . LYS A 1 104 ? -19.999 -9.840 3.727 1.00 85.31 104 LYS A O 1
ATOM 869 N N . ASN A 1 105 ? -18.200 -10.083 2.406 1.00 86.81 105 ASN A N 1
ATOM 870 C CA . ASN A 1 105 ? -18.934 -10.315 1.156 1.00 86.81 105 ASN A CA 1
ATOM 871 C C . ASN A 1 105 ? -19.077 -11.804 0.795 1.00 86.81 105 ASN A C 1
ATOM 873 O O . ASN A 1 105 ? -19.797 -12.133 -0.140 1.00 86.81 105 ASN A O 1
ATOM 877 N N . LYS A 1 106 ? -18.374 -12.704 1.498 1.00 85.88 106 LYS A N 1
ATOM 878 C CA . LYS A 1 106 ? -18.266 -14.149 1.201 1.00 85.88 106 LYS A CA 1
ATOM 879 C C . LYS A 1 106 ? -17.738 -14.469 -0.203 1.00 85.88 106 LYS A C 1
ATOM 881 O O . LYS A 1 106 ? -17.900 -15.581 -0.693 1.00 85.88 106 LYS A O 1
ATOM 886 N N . VAL A 1 107 ? -17.068 -13.502 -0.824 1.00 86.69 107 VAL A N 1
ATOM 887 C CA . VAL A 1 107 ? -16.433 -13.605 -2.139 1.00 86.69 107 VAL A CA 1
ATOM 888 C C . VAL A 1 107 ? -15.019 -13.062 -2.017 1.00 86.69 107 VAL A C 1
ATOM 890 O O . VAL A 1 107 ? -14.804 -12.038 -1.367 1.00 86.69 107 VAL A O 1
ATOM 893 N N . VAL A 1 108 ? -14.055 -13.771 -2.605 1.00 87.44 108 VAL A N 1
ATOM 894 C CA . VAL A 1 108 ? -12.658 -13.326 -2.644 1.00 87.44 108 VAL A CA 1
ATOM 895 C C . VAL A 1 108 ? -12.576 -12.166 -3.626 1.00 87.44 108 VAL A C 1
ATOM 897 O O . VAL A 1 108 ? -12.897 -12.364 -4.801 1.00 87.44 108 VAL A O 1
ATOM 900 N N . PRO A 1 109 ? -12.214 -10.954 -3.180 1.00 90.19 109 PRO A N 1
ATOM 901 C CA . PRO A 1 109 ? -12.067 -9.839 -4.098 1.00 90.19 109 PRO A CA 1
ATO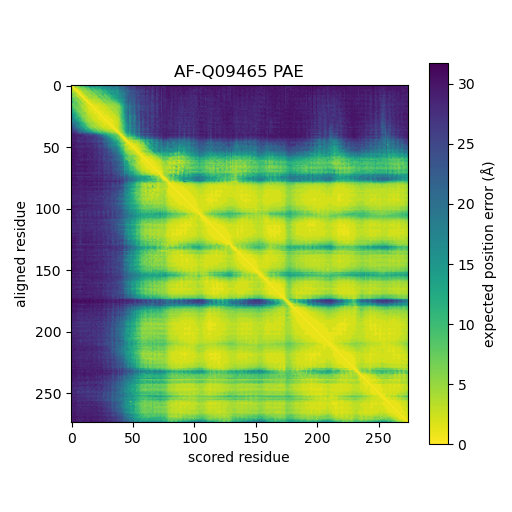M 902 C C . PRO A 1 109 ? -10.842 -10.055 -5.008 1.00 90.19 109 PRO A C 1
ATOM 904 O O . PRO A 1 109 ? -9.955 -10.851 -4.681 1.00 90.19 109 PRO A O 1
ATOM 907 N N . PRO A 1 110 ? -10.765 -9.342 -6.144 1.00 92.94 110 PRO A N 1
ATOM 908 C CA . PRO A 1 110 ? -9.536 -9.284 -6.928 1.00 92.94 110 PRO A CA 1
ATOM 909 C C . PRO A 1 110 ? -8.379 -8.675 -6.109 1.00 92.94 110 PRO A C 1
ATOM 911 O O . PRO A 1 110 ? -8.620 -8.068 -5.059 1.00 92.94 110 PRO A O 1
ATOM 914 N N . PRO A 1 111 ? -7.125 -8.797 -6.587 1.00 94.50 111 PRO A N 1
ATOM 915 C CA . PRO A 1 111 ? -5.986 -8.122 -5.981 1.00 94.50 111 PRO A CA 1
ATOM 916 C C . PRO A 1 111 ? -6.263 -6.622 -5.800 1.00 94.50 111 PRO A C 1
ATOM 918 O O . PRO A 1 111 ? -6.726 -5.985 -6.750 1.00 94.50 111 PRO A O 1
ATOM 921 N N . PRO A 1 112 ? -5.986 -6.047 -4.616 1.00 96.38 112 PRO A N 1
ATOM 922 C CA . PRO A 1 112 ? -6.218 -4.628 -4.389 1.00 96.38 112 PRO A CA 1
ATOM 923 C C . PRO A 1 112 ? -5.265 -3.781 -5.238 1.00 96.38 112 PRO A C 1
ATOM 925 O O . PRO A 1 112 ? -4.117 -4.166 -5.475 1.00 96.38 112 PRO A O 1
ATOM 928 N N . VAL A 1 113 ? -5.707 -2.601 -5.666 1.00 96.06 113 VAL A N 1
ATOM 929 C CA . VAL A 1 113 ? -4.902 -1.679 -6.482 1.00 96.06 113 VAL A CA 1
ATOM 930 C C . VAL A 1 113 ? -3.641 -1.259 -5.736 1.00 96.06 113 VAL A C 1
ATOM 932 O O . VAL A 1 113 ? -2.564 -1.215 -6.342 1.00 96.06 113 VAL A O 1
ATOM 935 N N . PHE A 1 114 ? -3.735 -1.058 -4.416 1.00 97.38 114 PHE A N 1
ATOM 936 C CA . PHE A 1 114 ? -2.572 -0.707 -3.605 1.00 97.38 114 PHE A CA 1
ATOM 937 C C . PHE A 1 114 ? -1.445 -1.751 -3.656 1.00 97.38 114 PHE A C 1
ATOM 939 O O . PHE A 1 114 ? -0.288 -1.408 -3.399 1.00 97.38 114 PHE A O 1
ATOM 946 N N . TYR A 1 115 ? -1.738 -3.018 -3.986 1.00 98.06 115 TYR A N 1
ATOM 947 C CA . TYR A 1 115 ? -0.703 -4.041 -4.162 1.00 98.06 115 TYR A CA 1
ATOM 948 C C . TYR A 1 115 ? 0.252 -3.637 -5.284 1.00 98.06 115 TYR A C 1
ATOM 950 O O . TYR A 1 115 ? 1.458 -3.552 -5.067 1.00 98.06 115 TYR A O 1
ATOM 958 N N . SER A 1 116 ? -0.288 -3.320 -6.461 1.00 97.50 116 SER A N 1
ATOM 959 C CA . SER A 1 116 ? 0.511 -2.997 -7.646 1.00 97.50 116 SER A CA 1
ATOM 960 C C . SER A 1 116 ? 1.328 -1.725 -7.445 1.00 97.50 116 SER A C 1
ATOM 962 O O . SER A 1 116 ? 2.523 -1.713 -7.742 1.00 97.50 116 SER A O 1
ATOM 964 N N . SER A 1 117 ? 0.721 -0.672 -6.887 1.00 96.88 117 SER A N 1
ATOM 965 C CA . SER A 1 117 ? 1.437 0.575 -6.604 1.00 96.88 117 SER A CA 1
ATOM 966 C C . SER A 1 117 ? 2.557 0.372 -5.588 1.00 96.88 117 SER A C 1
ATOM 968 O O . SER A 1 117 ? 3.651 0.904 -5.757 1.00 96.88 117 SER A O 1
ATOM 970 N N . THR A 1 118 ? 2.314 -0.427 -4.544 1.00 97.38 118 THR A N 1
ATOM 971 C CA . THR A 1 118 ? 3.323 -0.678 -3.513 1.00 97.38 118 THR A CA 1
ATOM 972 C C . THR A 1 118 ? 4.451 -1.548 -4.057 1.00 97.38 118 THR A C 1
ATOM 974 O O . THR A 1 118 ? 5.609 -1.224 -3.825 1.00 97.38 118 THR A O 1
ATOM 977 N N . ILE A 1 119 ? 4.159 -2.589 -4.845 1.00 97.50 119 ILE A N 1
ATOM 978 C CA . ILE A 1 119 ? 5.195 -3.374 -5.535 1.00 97.50 119 ILE A CA 1
ATOM 979 C C . ILE A 1 119 ? 6.067 -2.471 -6.408 1.00 97.50 119 ILE A C 1
ATOM 981 O O . ILE A 1 119 ? 7.290 -2.577 -6.358 1.00 97.50 119 ILE A O 1
ATOM 985 N N . TYR A 1 120 ? 5.463 -1.569 -7.186 1.00 97.19 120 TYR A N 1
ATOM 986 C CA . TYR A 1 120 ? 6.229 -0.672 -8.044 1.00 97.19 120 TYR A CA 1
ATOM 987 C C . TYR A 1 120 ? 7.106 0.298 -7.241 1.00 97.19 120 TYR A C 1
ATOM 989 O O . TYR A 1 120 ? 8.271 0.504 -7.578 1.00 97.19 120 TYR A O 1
ATOM 997 N N . PHE A 1 121 ? 6.588 0.829 -6.133 1.00 95.81 121 PHE A N 1
ATOM 998 C CA . PHE A 1 121 ? 7.371 1.632 -5.197 1.00 95.81 121 PHE A CA 1
ATOM 999 C C . PHE A 1 121 ? 8.585 0.855 -4.648 1.00 95.81 121 PHE A C 1
ATOM 1001 O O . PHE A 1 121 ? 9.713 1.345 -4.716 1.00 95.81 121 PHE A O 1
ATOM 1008 N N . LEU A 1 122 ? 8.386 -0.382 -4.179 1.00 96.06 122 LEU A N 1
ATOM 1009 C CA . LEU A 1 122 ? 9.470 -1.239 -3.674 1.00 96.06 122 LEU A CA 1
ATOM 1010 C C . LEU A 1 122 ? 10.479 -1.596 -4.779 1.00 96.06 122 LEU A C 1
ATOM 1012 O O . LEU A 1 122 ? 11.684 -1.620 -4.543 1.00 96.06 122 LEU A O 1
ATOM 1016 N N . TYR A 1 123 ? 10.009 -1.811 -6.008 1.00 96.38 123 TYR A N 1
ATOM 1017 C CA . TYR A 1 123 ? 10.866 -2.031 -7.173 1.00 96.38 123 TYR A CA 1
ATOM 1018 C C . TYR A 1 123 ? 11.773 -0.826 -7.464 1.00 96.38 123 TYR A C 1
ATOM 1020 O O . TYR A 1 123 ? 12.972 -0.992 -7.712 1.00 96.38 123 TYR A O 1
ATOM 1028 N N . LYS A 1 124 ? 11.227 0.396 -7.402 1.00 94.06 124 LYS A N 1
ATOM 1029 C CA . LYS A 1 124 ? 12.008 1.630 -7.561 1.00 94.06 124 LYS A CA 1
ATOM 1030 C C . LYS A 1 124 ? 13.068 1.750 -6.472 1.00 94.06 124 LYS A C 1
ATOM 1032 O O . LYS A 1 124 ? 14.216 2.046 -6.793 1.00 94.06 124 LYS A O 1
ATOM 1037 N N . GLN A 1 125 ? 12.722 1.453 -5.219 1.00 92.88 125 GLN A N 1
ATOM 1038 C CA . GLN A 1 125 ? 13.690 1.430 -4.119 1.00 92.88 125 GLN A CA 1
ATOM 1039 C C . GLN A 1 125 ? 14.821 0.425 -4.366 1.00 92.88 125 GLN A C 1
ATOM 1041 O O . GLN A 1 125 ? 15.989 0.803 -4.280 1.00 92.88 125 GLN A O 1
ATOM 1046 N N . ALA A 1 126 ? 14.486 -0.813 -4.747 1.00 93.62 126 ALA A N 1
ATOM 1047 C CA . ALA A 1 126 ? 15.467 -1.849 -5.071 1.00 93.62 126 ALA A CA 1
ATOM 1048 C C . ALA A 1 126 ? 16.423 -1.387 -6.181 1.00 93.62 126 ALA A C 1
ATOM 1050 O O . ALA A 1 126 ? 17.642 -1.493 -6.058 1.00 93.62 126 ALA A O 1
ATOM 1051 N N . THR A 1 127 ? 15.868 -0.802 -7.245 1.00 92.56 127 THR A N 1
ATOM 1052 C CA . THR A 1 127 ? 16.633 -0.347 -8.411 1.00 92.56 127 THR A CA 1
ATOM 1053 C C . THR A 1 127 ? 17.558 0.819 -8.060 1.00 92.56 127 THR A C 1
ATOM 1055 O O . THR A 1 127 ? 18.729 0.805 -8.439 1.00 92.56 127 THR A O 1
ATOM 1058 N N . CYS A 1 128 ? 17.083 1.801 -7.286 1.00 90.75 128 CYS A N 1
ATOM 1059 C CA . CYS A 1 128 ? 17.912 2.906 -6.793 1.00 90.75 128 CYS A CA 1
ATOM 1060 C C . CYS A 1 128 ? 19.100 2.409 -5.953 1.00 90.75 128 CYS A C 1
ATOM 1062 O O . CYS A 1 128 ? 20.176 3.002 -5.990 1.00 90.75 128 CYS A O 1
ATOM 1064 N N . GLN A 1 129 ? 18.923 1.296 -5.241 1.00 90.00 129 GLN A N 1
ATOM 1065 C CA . GLN A 1 129 ? 19.956 0.663 -4.421 1.00 90.00 129 GLN A CA 1
ATOM 1066 C C . GLN A 1 129 ? 20.765 -0.407 -5.176 1.00 90.00 129 GLN A C 1
ATOM 1068 O O . GLN A 1 129 ? 21.622 -1.059 -4.583 1.00 90.00 129 GLN A O 1
ATOM 1073 N N . ARG A 1 130 ? 20.535 -0.566 -6.490 1.00 90.56 130 ARG A N 1
ATOM 1074 C CA . ARG A 1 130 ? 21.188 -1.559 -7.364 1.00 90.56 130 ARG A CA 1
ATOM 1075 C C . ARG A 1 130 ? 21.016 -3.006 -6.881 1.00 90.56 130 ARG A C 1
ATOM 1077 O O . ARG A 1 130 ? 21.913 -3.829 -7.053 1.00 90.56 130 ARG A O 1
ATOM 1084 N N . MET A 1 131 ? 19.866 -3.305 -6.285 1.00 90.94 131 MET A N 1
ATOM 1085 C CA . MET A 1 131 ? 19.481 -4.645 -5.847 1.00 90.94 131 MET A CA 1
ATOM 1086 C C . MET A 1 131 ? 18.730 -5.391 -6.953 1.00 90.94 131 MET A C 1
ATOM 1088 O O . MET A 1 131 ? 18.013 -4.789 -7.755 1.00 90.94 131 MET A O 1
ATOM 1092 N N . GLY A 1 132 ? 18.859 -6.716 -6.967 1.00 86.69 132 GLY A N 1
ATOM 1093 C CA . GLY A 1 132 ? 18.041 -7.624 -7.760 1.00 86.69 132 GLY A CA 1
ATOM 1094 C C . GLY A 1 132 ? 16.740 -7.954 -7.020 1.00 86.69 132 GLY A C 1
ATOM 1095 O O . GLY A 1 132 ? 16.808 -8.613 -5.985 1.00 86.69 132 GLY A O 1
ATOM 1096 N N . PRO A 1 133 ? 15.559 -7.535 -7.515 1.00 85.19 133 PRO A N 1
ATOM 1097 C CA . PRO A 1 133 ? 14.284 -7.784 -6.846 1.00 85.19 133 PRO A CA 1
ATOM 1098 C C . PRO A 1 133 ? 13.818 -9.228 -7.099 1.00 85.19 133 PRO A C 1
ATOM 1100 O O . PRO A 1 133 ? 13.073 -9.482 -8.046 1.00 85.19 133 PRO A O 1
ATOM 1103 N N . ILE A 1 134 ? 14.300 -10.187 -6.308 1.00 84.38 134 ILE A N 1
ATOM 1104 C CA . ILE A 1 134 ? 14.019 -11.622 -6.433 1.00 84.38 134 ILE A CA 1
ATOM 1105 C C . ILE A 1 134 ? 12.801 -12.010 -5.600 1.00 84.38 134 ILE A C 1
ATOM 1107 O O . ILE A 1 134 ? 11.846 -12.577 -6.132 1.00 84.38 134 ILE A O 1
ATOM 1111 N N . TYR A 1 135 ? 12.806 -11.696 -4.305 1.00 85.69 135 TYR A N 1
ATOM 1112 C CA . TYR A 1 135 ? 11.672 -11.973 -3.427 1.00 85.69 135 TYR A CA 1
ATOM 1113 C C . TYR A 1 135 ? 10.425 -11.193 -3.865 1.00 85.69 135 TYR A C 1
ATOM 1115 O O . TYR A 1 135 ? 9.316 -11.735 -3.862 1.00 85.69 135 TYR A O 1
ATOM 1123 N N . LEU A 1 136 ? 10.605 -9.969 -4.371 1.00 90.12 136 LEU A N 1
ATOM 1124 C CA . LEU A 1 136 ? 9.525 -9.147 -4.915 1.00 90.12 136 LEU A CA 1
ATOM 1125 C C . LEU A 1 136 ? 8.787 -9.834 -6.076 1.00 90.12 136 LEU A C 1
ATOM 1127 O O . LEU A 1 136 ? 7.569 -9.698 -6.192 1.00 90.12 136 LEU A O 1
ATOM 1131 N N . GLN A 1 137 ? 9.492 -10.609 -6.912 1.00 90.75 137 GLN A N 1
ATOM 1132 C CA . GLN A 1 137 ? 8.877 -11.364 -8.016 1.00 90.75 137 GLN A CA 1
ATOM 1133 C C . GLN A 1 137 ? 7.934 -12.464 -7.523 1.00 90.75 137 GLN A C 1
ATOM 1135 O O . GLN A 1 137 ? 7.002 -12.831 -8.235 1.00 90.75 137 GLN A O 1
ATOM 1140 N N . GLN A 1 138 ? 8.166 -12.989 -6.319 1.00 91.00 138 GLN A N 1
ATOM 1141 C CA . GLN A 1 138 ? 7.400 -14.097 -5.750 1.00 91.00 138 GLN A CA 1
ATOM 1142 C C . GLN A 1 138 ? 6.280 -13.640 -4.812 1.00 91.00 138 GLN A C 1
ATOM 1144 O O . GLN A 1 138 ? 5.483 -14.470 -4.369 1.00 91.00 138 GLN A O 1
ATOM 1149 N N . LEU A 1 139 ? 6.168 -12.340 -4.518 1.00 92.31 139 LEU A N 1
ATOM 1150 C CA . LEU A 1 139 ? 5.277 -11.864 -3.459 1.00 92.31 139 LEU A CA 1
ATOM 1151 C C . LEU A 1 139 ? 3.799 -12.203 -3.713 1.00 92.31 139 LEU A C 1
ATOM 1153 O O . LEU A 1 139 ? 3.092 -12.583 -2.782 1.00 92.31 139 LEU A O 1
ATOM 1157 N N . GLY A 1 140 ? 3.343 -12.160 -4.968 1.00 92.81 140 GLY A N 1
ATOM 1158 C CA . GLY A 1 140 ? 1.972 -12.540 -5.334 1.00 92.81 140 GLY A CA 1
ATOM 1159 C C . GLY A 1 140 ? 1.662 -14.015 -5.053 1.00 92.81 140 GLY A C 1
ATOM 1160 O O . GLY A 1 140 ? 0.582 -14.345 -4.554 1.00 92.81 140 GLY A O 1
ATOM 1161 N N . ASN A 1 141 ? 2.637 -14.901 -5.280 1.00 92.44 141 ASN A N 1
ATOM 1162 C CA . ASN A 1 141 ? 2.523 -16.324 -4.954 1.00 92.44 141 ASN A CA 1
ATOM 1163 C C . ASN A 1 141 ? 2.464 -16.527 -3.436 1.00 92.44 141 ASN A C 1
ATOM 1165 O O . ASN A 1 141 ? 1.607 -17.260 -2.946 1.00 92.44 141 ASN A O 1
ATOM 1169 N N . VAL A 1 142 ? 3.322 -15.828 -2.686 1.00 91.06 142 VAL A N 1
ATOM 1170 C CA . VAL A 1 142 ? 3.350 -15.878 -1.214 1.00 91.06 142 VAL A CA 1
ATOM 1171 C C . VAL A 1 142 ? 2.019 -15.413 -0.615 1.00 91.06 142 VAL A C 1
ATOM 1173 O O . VAL A 1 142 ? 1.477 -16.070 0.274 1.00 91.06 142 VAL A O 1
ATOM 1176 N N . VAL A 1 143 ? 1.453 -14.314 -1.120 1.00 93.12 143 VAL A N 1
ATOM 1177 C CA . VAL A 1 143 ? 0.135 -13.815 -0.696 1.00 93.12 143 VAL A CA 1
ATOM 1178 C C . VAL A 1 143 ? -0.961 -14.836 -1.004 1.00 93.12 143 VAL A C 1
ATOM 1180 O O . VAL A 1 143 ? -1.765 -15.159 -0.131 1.00 93.12 143 VAL A O 1
ATOM 1183 N N . THR A 1 144 ? -0.965 -15.393 -2.216 1.00 92.94 144 THR A N 1
ATOM 1184 C CA . THR A 1 144 ? -1.950 -16.398 -2.637 1.00 92.94 144 THR A CA 1
ATOM 1185 C C . THR A 1 144 ? -1.904 -17.640 -1.749 1.00 92.94 144 THR A C 1
ATOM 1187 O O . THR A 1 144 ? -2.949 -18.117 -1.305 1.00 92.94 144 THR A O 1
ATOM 1190 N N . LEU A 1 145 ? -0.705 -18.150 -1.453 1.00 90.75 145 LEU A N 1
ATOM 1191 C CA . LEU A 1 145 ? -0.518 -19.282 -0.544 1.00 90.75 145 LEU A CA 1
ATOM 1192 C C . LEU A 1 145 ? -1.068 -18.963 0.845 1.00 90.75 145 LEU A C 1
ATOM 1194 O O . LEU A 1 145 ? -1.841 -19.749 1.387 1.00 90.75 145 LEU A O 1
ATOM 1198 N N . ARG A 1 146 ? -0.766 -17.774 1.378 1.00 91.38 146 ARG A N 1
ATOM 1199 C CA . ARG A 1 146 ? -1.253 -17.370 2.697 1.00 91.38 146 ARG A CA 1
ATOM 1200 C C . ARG A 1 146 ? -2.781 -17.279 2.770 1.00 91.38 146 ARG A C 1
ATOM 1202 O O . ARG A 1 146 ? -3.370 -17.683 3.768 1.00 91.38 146 ARG A O 1
ATOM 1209 N N . ILE A 1 147 ? -3.437 -16.790 1.720 1.00 90.31 147 ILE A N 1
ATOM 1210 C CA . ILE A 1 147 ? -4.907 -16.747 1.656 1.00 90.31 147 ILE A CA 1
ATOM 1211 C C .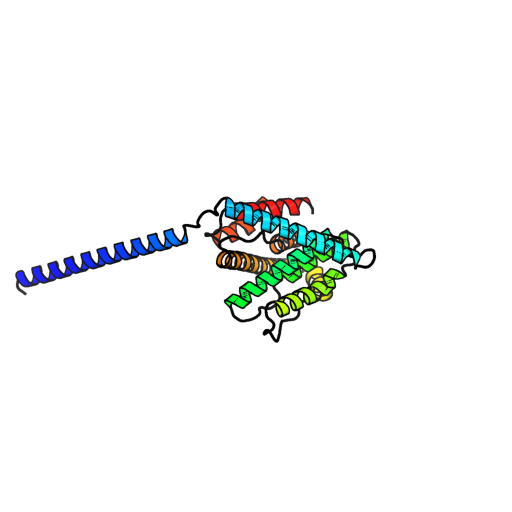 ILE A 1 147 ? -5.489 -18.171 1.623 1.00 90.31 147 ILE A C 1
ATOM 1213 O O . ILE A 1 147 ? -6.476 -18.440 2.308 1.00 90.31 147 ILE A O 1
ATOM 1217 N N . LYS A 1 148 ? -4.870 -19.101 0.880 1.00 89.50 148 LYS A N 1
ATOM 1218 C CA . LYS A 1 148 ? -5.289 -20.517 0.847 1.00 89.50 148 LYS A CA 1
ATOM 1219 C C . LYS A 1 148 ? -5.108 -21.212 2.194 1.00 89.50 148 LYS A C 1
ATOM 1221 O O . LYS A 1 148 ? -5.958 -22.011 2.569 1.00 89.50 148 LYS A O 1
ATOM 1226 N N . GLU A 1 149 ? -4.041 -20.901 2.928 1.00 89.06 149 GLU A N 1
ATOM 1227 C CA . GLU A 1 149 ? -3.842 -21.393 4.298 1.00 89.06 149 GLU A CA 1
ATOM 1228 C C . GLU A 1 149 ? -4.951 -20.909 5.239 1.00 89.06 149 GLU A C 1
ATOM 1230 O O . GLU A 1 149 ? -5.494 -21.702 6.006 1.00 89.06 149 GLU A O 1
ATOM 1235 N N . ASN A 1 150 ? -5.315 -19.624 5.158 1.00 86.75 150 ASN A N 1
ATOM 1236 C CA . ASN A 1 150 ? -6.379 -19.045 5.982 1.00 86.75 150 ASN A CA 1
ATOM 1237 C C . ASN A 1 150 ? -7.764 -19.615 5.627 1.00 86.75 150 ASN A C 1
ATOM 1239 O O . ASN A 1 150 ? -8.612 -19.768 6.508 1.00 86.75 150 ASN A O 1
ATOM 1243 N N . TYR A 1 151 ? -8.001 -19.937 4.351 1.00 88.12 151 TYR A N 1
ATOM 1244 C CA . TYR A 1 151 ? -9.281 -20.464 3.876 1.00 88.12 151 TYR A CA 1
ATOM 1245 C C . TYR A 1 151 ? -9.094 -21.598 2.853 1.00 88.12 151 TYR A C 1
ATOM 1247 O O . TYR A 1 151 ? -9.276 -21.395 1.647 1.00 88.12 151 TYR A O 1
ATOM 1255 N N . PRO A 1 152 ? -8.845 -22.837 3.315 1.00 86.25 152 PRO A N 1
ATOM 1256 C CA . PRO A 1 152 ? -8.611 -23.982 2.428 1.00 86.25 152 PRO A CA 1
ATOM 1257 C C . PRO A 1 152 ? -9.789 -24.313 1.498 1.00 86.25 152 PRO A C 1
ATOM 1259 O O . PRO A 1 152 ? -9.620 -24.979 0.481 1.00 86.25 152 PRO A O 1
ATOM 1262 N N . ALA A 1 153 ? -10.997 -23.845 1.834 1.00 86.00 153 ALA A N 1
ATOM 1263 C CA . ALA A 1 153 ? -12.200 -24.030 1.026 1.00 86.00 153 ALA A CA 1
ATOM 1264 C C . ALA A 1 153 ? -12.256 -23.129 -0.226 1.00 86.00 153 ALA A C 1
ATOM 1266 O O . ALA A 1 153 ? -13.063 -23.386 -1.125 1.00 86.00 153 ALA A O 1
ATOM 1267 N N . ILE A 1 154 ? -11.433 -22.075 -0.305 1.00 84.19 154 ILE A N 1
ATOM 1268 C CA . ILE A 1 154 ? -11.371 -21.196 -1.477 1.00 84.19 154 ILE A CA 1
ATOM 1269 C C . ILE A 1 154 ? -10.699 -21.953 -2.627 1.00 84.19 154 ILE A C 1
ATOM 1271 O O . ILE A 1 154 ? -9.494 -22.193 -2.621 1.00 84.19 154 ILE A O 1
ATOM 1275 N N . LYS A 1 155 ? -11.487 -22.301 -3.649 1.00 82.56 155 LYS A N 1
ATOM 1276 C CA . LYS A 1 155 ? -10.993 -23.037 -4.824 1.00 82.56 155 LYS A CA 1
ATOM 1277 C C . LYS A 1 155 ? -10.220 -22.160 -5.806 1.00 82.56 155 LYS A C 1
ATOM 1279 O O . LYS A 1 155 ? -9.269 -22.632 -6.420 1.00 82.56 155 LYS A O 1
ATOM 1284 N N . THR A 1 156 ? -10.627 -20.900 -5.947 1.00 84.69 156 THR A N 1
ATOM 1285 C CA . THR A 1 156 ? -10.083 -19.986 -6.956 1.00 84.69 156 THR A CA 1
ATOM 1286 C C . THR A 1 156 ? -9.749 -18.656 -6.305 1.00 84.69 156 THR A C 1
ATOM 1288 O O . THR A 1 156 ? -10.590 -18.072 -5.623 1.00 84.69 156 THR A O 1
ATOM 1291 N N . ILE A 1 157 ? -8.522 -18.197 -6.522 1.00 87.38 157 ILE A N 1
ATOM 1292 C CA . ILE A 1 157 ? -8.038 -16.869 -6.150 1.00 87.38 157 ILE A CA 1
ATOM 1293 C C . ILE A 1 157 ? -7.529 -16.255 -7.444 1.00 87.38 157 ILE A C 1
ATOM 1295 O O . ILE A 1 157 ? -6.824 -16.930 -8.191 1.00 87.38 157 ILE A O 1
ATOM 1299 N N . SER A 1 158 ? -7.923 -15.017 -7.721 1.00 90.00 158 SER A N 1
ATOM 1300 C CA . SER A 1 158 ? -7.439 -14.285 -8.888 1.00 90.00 158 SER A CA 1
ATOM 1301 C C . SER A 1 158 ? -5.921 -14.134 -8.839 1.00 90.00 158 SER A C 1
ATOM 1303 O O . SER A 1 158 ? -5.361 -13.831 -7.783 1.00 90.00 158 SER A O 1
ATOM 1305 N N . ASP A 1 159 ? -5.272 -14.301 -9.987 1.00 91.62 159 ASP A N 1
ATOM 1306 C CA . ASP A 1 159 ? -3.826 -14.148 -10.078 1.00 91.62 159 ASP A CA 1
ATOM 1307 C C . ASP A 1 159 ? -3.412 -12.706 -9.777 1.00 91.62 159 ASP A C 1
ATOM 1309 O O . ASP A 1 159 ? -3.987 -11.738 -10.287 1.00 91.62 159 ASP A O 1
ATOM 1313 N N . TYR A 1 160 ? -2.389 -12.567 -8.939 1.00 94.81 160 TYR A N 1
ATOM 1314 C CA . TYR A 1 160 ? -1.765 -11.277 -8.684 1.00 94.81 160 TYR A CA 1
ATOM 1315 C C . TYR A 1 160 ? -0.941 -10.851 -9.905 1.00 94.81 160 TYR A C 1
ATOM 1317 O O . TYR A 1 160 ? -0.269 -11.690 -10.513 1.00 94.81 160 TYR A O 1
ATOM 1325 N N . PRO A 1 161 ? -0.944 -9.554 -10.264 1.00 95.00 161 PRO A N 1
ATOM 1326 C CA . PRO A 1 161 ? -0.170 -9.084 -11.400 1.00 95.00 161 PRO A CA 1
ATOM 1327 C C . PRO A 1 161 ? 1.322 -9.344 -11.171 1.00 95.00 161 PRO A C 1
ATOM 1329 O O . PRO A 1 161 ? 1.862 -9.116 -10.085 1.00 95.00 161 PRO A O 1
ATOM 1332 N N . SER A 1 162 ? 1.990 -9.833 -12.215 1.00 95.12 162 SER A N 1
ATOM 1333 C CA . SER A 1 162 ? 3.430 -10.090 -12.199 1.00 95.12 162 SER A CA 1
ATOM 1334 C C . SER A 1 162 ? 4.228 -8.791 -12.044 1.00 95.12 162 SER A C 1
ATOM 1336 O O . SER A 1 162 ? 3.786 -7.724 -12.486 1.00 95.12 162 SER A O 1
ATOM 1338 N N . LEU A 1 163 ? 5.449 -8.882 -11.504 1.00 95.19 163 LEU A N 1
ATOM 1339 C CA . LEU A 1 163 ? 6.347 -7.726 -11.410 1.00 95.19 163 LEU A CA 1
ATOM 1340 C C . LEU A 1 163 ? 6.554 -7.059 -12.781 1.00 95.19 163 LEU A C 1
ATOM 1342 O O . LEU A 1 163 ? 6.471 -5.839 -12.887 1.00 95.19 163 LEU A O 1
ATOM 1346 N N . LYS A 1 164 ? 6.733 -7.856 -13.843 1.00 95.25 164 LYS A N 1
ATOM 1347 C CA . LYS A 1 164 ? 6.869 -7.354 -15.217 1.00 95.25 164 LYS A CA 1
ATOM 1348 C C . LYS A 1 164 ? 5.657 -6.518 -15.640 1.00 95.25 164 LYS A C 1
ATOM 1350 O O . LYS A 1 164 ? 5.833 -5.377 -16.050 1.00 95.25 164 LYS A O 1
ATOM 1355 N N . SER A 1 165 ? 4.440 -7.042 -15.472 1.00 96.44 165 SER A N 1
ATOM 1356 C CA . SER A 1 165 ? 3.216 -6.307 -15.828 1.00 96.44 165 SER A CA 1
ATOM 1357 C C . SER A 1 165 ? 3.024 -5.030 -15.006 1.00 96.44 165 SER A C 1
ATOM 1359 O O . SER A 1 165 ? 2.537 -4.031 -15.526 1.00 96.44 165 SER A O 1
ATOM 1361 N N . ILE A 1 166 ? 3.432 -5.035 -13.732 1.00 97.12 166 ILE A N 1
ATOM 1362 C CA . ILE A 1 166 ? 3.369 -3.849 -12.868 1.00 97.12 166 ILE A CA 1
ATOM 1363 C C . ILE A 1 166 ? 4.351 -2.779 -13.362 1.00 97.12 166 ILE A C 1
ATOM 1365 O O . ILE A 1 166 ? 3.981 -1.611 -13.470 1.00 97.12 166 ILE A O 1
ATOM 1369 N N . ILE A 1 167 ? 5.582 -3.168 -13.706 1.00 95.19 167 ILE A N 1
ATOM 1370 C CA . ILE A 1 167 ? 6.590 -2.256 -14.263 1.00 95.19 167 ILE A CA 1
ATOM 1371 C C . ILE A 1 167 ? 6.113 -1.680 -15.598 1.00 95.19 167 ILE A C 1
ATOM 1373 O O . ILE A 1 167 ? 6.167 -0.469 -15.794 1.00 95.19 167 ILE A O 1
ATOM 1377 N N . GLU A 1 168 ? 5.602 -2.515 -16.502 1.00 94.88 168 GLU A N 1
ATOM 1378 C CA . G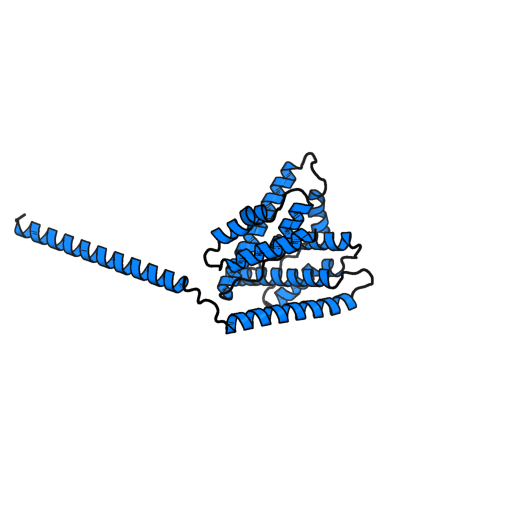LU A 1 168 ? 5.046 -2.068 -17.785 1.00 94.88 168 GLU A CA 1
ATOM 1379 C C . GLU A 1 168 ? 3.889 -1.085 -17.577 1.00 94.88 168 GLU A C 1
ATOM 1381 O O . GLU A 1 168 ? 3.816 -0.056 -18.246 1.00 94.88 168 GLU A O 1
ATOM 1386 N N . PHE A 1 169 ? 3.020 -1.344 -16.597 1.00 94.06 169 PHE A N 1
ATOM 1387 C CA . PHE A 1 169 ? 1.920 -0.449 -16.270 1.00 94.06 169 PHE A CA 1
ATOM 1388 C C . PHE A 1 169 ? 2.420 0.924 -15.797 1.00 94.06 169 PHE A C 1
ATOM 1390 O O . PHE A 1 169 ? 2.002 1.941 -16.361 1.00 94.06 169 PHE A O 1
ATOM 1397 N N . TYR A 1 170 ? 3.295 0.953 -14.784 1.00 93.88 170 TYR A N 1
ATOM 1398 C CA . TYR A 1 170 ? 3.712 2.191 -14.120 1.00 93.88 170 TYR A CA 1
ATOM 1399 C C . TYR A 1 170 ? 4.815 2.963 -14.855 1.00 93.88 170 TYR A C 1
ATOM 1401 O O . TYR A 1 170 ? 4.852 4.186 -14.770 1.00 93.88 170 TYR A O 1
ATOM 1409 N N . SER A 1 171 ? 5.660 2.304 -15.651 1.00 90.88 171 SER A N 1
ATOM 1410 C CA . SER A 1 171 ? 6.684 2.985 -16.469 1.00 90.88 171 SER A CA 1
ATOM 1411 C C . SER A 1 171 ? 6.085 3.991 -17.462 1.00 90.88 171 SER A C 1
ATOM 1413 O O . SER A 1 171 ? 6.716 4.987 -17.808 1.00 90.88 171 SER A O 1
ATOM 1415 N N . ARG A 1 172 ? 4.817 3.811 -17.859 1.00 88.38 172 ARG A N 1
ATOM 1416 C CA . ARG A 1 172 ? 4.076 4.780 -18.687 1.00 88.38 172 ARG A CA 1
ATOM 1417 C C . ARG A 1 172 ? 3.903 6.140 -18.002 1.00 88.38 172 ARG A C 1
ATOM 1419 O O . ARG A 1 172 ? 3.814 7.158 -18.690 1.00 88.38 172 ARG A O 1
ATOM 1426 N N . PHE A 1 173 ? 3.889 6.171 -16.671 1.00 87.69 173 PHE A N 1
ATOM 1427 C CA . PHE A 1 173 ? 3.787 7.392 -15.872 1.00 87.69 173 PHE A CA 1
ATOM 1428 C C . PHE A 1 173 ? 5.129 8.126 -15.760 1.00 87.69 173 PHE A C 1
ATOM 1430 O O . PHE A 1 173 ? 5.132 9.344 -15.632 1.00 87.69 173 PHE A O 1
ATOM 1437 N N . GLU A 1 174 ? 6.261 7.426 -15.888 1.00 84.38 174 GLU A N 1
ATOM 1438 C CA . GLU A 1 174 ? 7.598 8.023 -15.731 1.00 84.38 174 GLU A CA 1
ATOM 1439 C C . GLU A 1 174 ? 7.974 8.987 -16.865 1.00 84.38 174 GLU A C 1
ATOM 1441 O O . GLU A 1 174 ? 8.789 9.884 -16.669 1.00 84.38 174 GLU A O 1
ATOM 1446 N N . MET A 1 175 ? 7.373 8.849 -18.051 1.00 66.75 175 MET A N 1
ATOM 1447 C CA . MET A 1 175 ? 7.738 9.639 -19.240 1.00 66.75 175 MET A CA 1
ATOM 1448 C C . MET A 1 175 ? 7.191 11.085 -19.257 1.00 66.75 175 MET A C 1
ATOM 1450 O O . MET A 1 175 ? 6.932 11.636 -20.325 1.00 66.75 175 MET A O 1
ATOM 1454 N N . GLY A 1 176 ? 7.029 11.709 -18.087 1.00 60.09 176 GLY A N 1
ATOM 1455 C CA . GLY A 1 176 ? 6.912 13.162 -17.923 1.00 60.09 176 GLY A CA 1
ATOM 1456 C C . GLY A 1 176 ? 5.727 13.858 -18.609 1.00 60.09 176 GLY A C 1
ATOM 1457 O O . GLY A 1 176 ? 4.747 13.232 -19.026 1.00 60.09 176 GLY A O 1
ATOM 1458 N N . ASN A 1 177 ? 5.854 15.190 -18.715 1.00 66.56 177 ASN A N 1
ATOM 1459 C CA . ASN A 1 177 ? 4.890 16.158 -19.266 1.00 66.56 177 ASN A CA 1
ATOM 1460 C C . ASN A 1 177 ? 4.726 16.063 -20.800 1.00 66.56 177 ASN A C 1
ATOM 1462 O O . ASN A 1 177 ? 4.663 17.079 -21.492 1.00 66.56 177 ASN A O 1
ATOM 1466 N N . GLY A 1 178 ? 4.718 14.848 -21.351 1.00 73.31 178 GLY A N 1
ATOM 1467 C CA . GLY A 1 178 ? 4.449 14.614 -22.768 1.00 73.31 178 GLY A CA 1
ATOM 1468 C C . GLY A 1 178 ? 3.002 14.959 -23.159 1.00 73.31 178 GLY A C 1
ATOM 1469 O O . GLY A 1 178 ? 2.202 15.334 -22.298 1.00 73.31 178 GLY A O 1
ATOM 1470 N N . PRO A 1 179 ? 2.628 14.784 -24.441 1.00 76.50 179 PRO A N 1
ATOM 1471 C CA . PRO A 1 179 ? 1.279 15.078 -24.943 1.00 76.50 179 PRO A CA 1
ATOM 1472 C C . PRO A 1 179 ? 0.157 14.432 -24.113 1.00 76.50 179 PRO A C 1
ATOM 1474 O O . PRO A 1 179 ? -0.907 15.018 -23.935 1.00 76.50 179 PRO A O 1
ATOM 1477 N N . ASP A 1 180 ? 0.436 13.266 -23.527 1.00 84.56 180 ASP A N 1
ATOM 1478 C CA . ASP A 1 180 ? -0.519 12.490 -22.735 1.00 84.56 180 ASP A CA 1
ATOM 1479 C C . ASP A 1 180 ? -0.517 12.841 -21.236 1.00 84.56 180 ASP A C 1
ATOM 1481 O O . ASP A 1 180 ? -1.107 12.116 -20.436 1.00 84.56 180 ASP A O 1
ATOM 1485 N N . PHE A 1 181 ? 0.153 13.919 -20.808 1.00 86.56 181 PHE A N 1
ATOM 1486 C CA . PHE A 1 181 ? 0.280 14.263 -19.386 1.00 86.56 181 PHE A CA 1
ATOM 1487 C C . PHE A 1 181 ? -1.074 14.366 -18.678 1.00 86.56 181 PHE A C 1
ATOM 1489 O O . PHE A 1 181 ? -1.245 13.804 -17.599 1.00 86.56 181 PHE A O 1
ATOM 1496 N N . PHE A 1 182 ? -2.054 15.032 -19.295 1.00 87.19 182 PHE A N 1
ATOM 1497 C CA . PHE A 1 182 ? -3.394 15.167 -18.718 1.00 87.19 182 PHE A CA 1
ATOM 1498 C C . PHE A 1 182 ? -4.096 13.815 -18.559 1.00 87.19 182 PHE A C 1
ATOM 1500 O O . PHE A 1 182 ? -4.711 13.577 -17.524 1.00 87.19 182 PHE A O 1
ATOM 1507 N N . VAL A 1 183 ? -3.936 12.910 -19.529 1.00 89.25 183 VAL A N 1
ATOM 1508 C CA . VAL A 1 183 ? -4.494 11.550 -19.473 1.00 89.25 183 VAL A CA 1
ATOM 1509 C C . VAL A 1 183 ? -3.846 10.754 -18.339 1.00 89.25 183 VAL A C 1
ATOM 1511 O O . VAL A 1 183 ? -4.537 10.123 -17.544 1.00 89.25 183 VAL A O 1
ATOM 1514 N N . LYS A 1 184 ? -2.516 10.831 -18.209 1.00 90.31 184 LYS A N 1
ATOM 1515 C CA . LYS A 1 184 ? -1.779 10.181 -17.115 1.00 90.31 184 LYS A CA 1
ATOM 1516 C C . LYS A 1 184 ? -2.168 10.751 -15.752 1.00 90.31 184 LYS A C 1
ATOM 1518 O O . LYS A 1 184 ? -2.330 9.989 -14.807 1.00 90.31 184 LYS A O 1
ATOM 1523 N N . LYS A 1 185 ? -2.362 12.069 -15.661 1.00 89.50 185 LYS A N 1
ATOM 1524 C CA . LYS A 1 185 ? -2.790 12.752 -14.436 1.00 89.50 185 LYS A CA 1
ATOM 1525 C C . LYS A 1 185 ? -4.209 12.361 -14.024 1.00 89.50 185 LYS A C 1
ATOM 1527 O O . LYS A 1 185 ? -4.468 12.133 -12.844 1.00 89.50 185 LYS A O 1
ATOM 1532 N N . GLU A 1 186 ? -5.130 12.263 -14.979 1.00 91.12 186 GLU A N 1
ATOM 1533 C CA . GLU A 1 186 ? -6.486 11.772 -14.719 1.00 91.12 186 GLU A CA 1
ATOM 1534 C C . GLU A 1 186 ? -6.456 10.321 -14.223 1.00 91.12 186 GLU A C 1
ATOM 1536 O O . GLU A 1 186 ? -7.102 9.988 -13.228 1.00 91.12 186 GLU A O 1
ATOM 1541 N N . GLU A 1 187 ? -5.651 9.468 -14.857 1.00 91.44 187 GLU A N 1
ATOM 1542 C CA . GLU A 1 187 ? -5.500 8.075 -14.443 1.00 91.44 187 GLU A CA 1
ATOM 1543 C C . GLU A 1 187 ? -4.855 7.953 -13.053 1.00 91.44 187 GLU A C 1
ATOM 1545 O O . GLU A 1 187 ? -5.343 7.194 -12.216 1.00 91.44 187 GLU A O 1
ATOM 1550 N N . SER A 1 188 ? -3.821 8.746 -12.744 1.00 90.94 188 SER A N 1
ATOM 1551 C CA . SER A 1 188 ? -3.230 8.771 -11.400 1.00 90.94 188 SER A CA 1
ATOM 1552 C C . SER A 1 188 ? -4.237 9.234 -10.348 1.00 90.94 188 SER A C 1
ATOM 1554 O O . SER A 1 188 ? -4.276 8.678 -9.250 1.00 90.94 188 SER A O 1
ATOM 1556 N N . GLN A 1 189 ? -5.099 10.199 -10.689 1.00 92.38 189 GLN A N 1
ATOM 1557 C CA . GLN A 1 189 ? -6.171 10.641 -9.801 1.00 92.38 189 GLN A CA 1
ATOM 1558 C C . GLN A 1 189 ? -7.196 9.524 -9.576 1.00 92.38 189 GLN A C 1
ATOM 1560 O O . GLN A 1 189 ? -7.595 9.294 -8.437 1.00 92.38 189 GLN A O 1
ATOM 1565 N N . ARG A 1 190 ? -7.591 8.777 -10.618 1.00 95.19 190 ARG A N 1
ATOM 1566 C CA . ARG A 1 190 ? -8.460 7.599 -10.448 1.00 95.19 190 ARG A CA 1
ATOM 1567 C C . ARG A 1 190 ? -7.831 6.569 -9.521 1.00 95.19 190 ARG A C 1
ATOM 1569 O O . ARG A 1 190 ? -8.515 6.071 -8.630 1.00 95.19 190 ARG A O 1
ATOM 1576 N N . GLN A 1 191 ? -6.543 6.274 -9.688 1.00 94.62 191 GLN A N 1
ATOM 1577 C CA . GLN A 1 191 ? -5.855 5.345 -8.792 1.00 94.62 191 GLN A CA 1
ATOM 1578 C C . GLN A 1 191 ? -5.834 5.840 -7.354 1.00 94.62 191 GLN A C 1
ATOM 1580 O O . GLN A 1 191 ? -6.081 5.054 -6.442 1.00 94.62 191 GLN A O 1
ATOM 1585 N N . PHE A 1 192 ? -5.585 7.134 -7.151 1.00 95.25 192 PHE A N 1
ATOM 1586 C CA . PHE A 1 192 ? -5.622 7.737 -5.827 1.00 95.25 192 PHE A CA 1
ATOM 1587 C C . PHE A 1 192 ? -6.986 7.538 -5.160 1.00 95.25 192 PHE A C 1
ATOM 1589 O O . PHE A 1 192 ? -7.040 7.094 -4.015 1.00 95.25 192 PHE A O 1
ATOM 1596 N N . GLU A 1 193 ? -8.084 7.789 -5.875 1.00 97.00 193 GLU A N 1
ATOM 1597 C CA . GLU A 1 193 ? -9.435 7.584 -5.340 1.00 97.00 193 GLU A CA 1
ATOM 1598 C C . GLU A 1 193 ? -9.698 6.119 -4.962 1.00 97.00 193 GLU A C 1
ATOM 1600 O O . GLU A 1 193 ? -10.284 5.846 -3.911 1.00 97.00 193 GLU A O 1
ATOM 1605 N N . VAL A 1 194 ? -9.222 5.168 -5.774 1.00 97.31 194 VAL A N 1
ATOM 1606 C CA . VAL A 1 194 ? -9.359 3.737 -5.471 1.00 97.31 194 VAL A CA 1
ATOM 1607 C C . VAL A 1 194 ? -8.537 3.354 -4.242 1.00 97.31 194 VAL A C 1
ATOM 1609 O O . VAL A 1 194 ? -9.089 2.776 -3.309 1.00 97.31 194 VAL A O 1
ATOM 1612 N N . VAL A 1 195 ? -7.254 3.722 -4.186 1.00 97.62 195 VAL A N 1
ATOM 1613 C CA . VAL A 1 195 ? -6.364 3.383 -3.062 1.00 97.62 195 VAL A CA 1
ATOM 1614 C C . VAL A 1 195 ? -6.821 4.050 -1.763 1.00 97.62 195 VAL A C 1
ATOM 1616 O O . VAL A 1 195 ? -6.773 3.434 -0.696 1.00 97.62 195 VAL A O 1
ATOM 1619 N N . LEU A 1 196 ? -7.333 5.280 -1.830 1.00 97.31 196 LEU A N 1
ATOM 1620 C CA . LEU A 1 196 ? -7.935 5.945 -0.678 1.00 97.31 196 LEU A CA 1
ATOM 1621 C C . LEU A 1 196 ? -9.20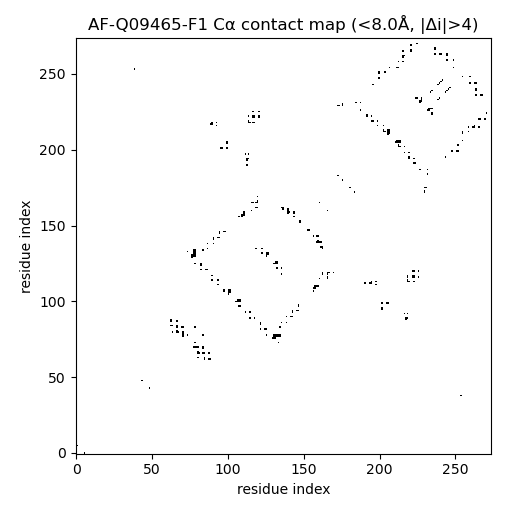5 5.217 -0.211 1.00 97.31 196 LEU A C 1
ATOM 1623 O O . LEU A 1 196 ? -9.413 5.046 0.993 1.00 97.31 196 LEU A O 1
ATOM 1627 N N . GLY A 1 197 ? -10.033 4.746 -1.146 1.00 96.81 197 GLY A N 1
ATOM 1628 C CA . GLY A 1 197 ? -11.189 3.898 -0.856 1.00 96.81 197 GLY A CA 1
ATOM 1629 C C . GLY A 1 197 ? -10.799 2.564 -0.209 1.00 96.81 197 GLY A C 1
ATOM 1630 O O . GLY A 1 197 ? -11.422 2.146 0.769 1.00 96.81 197 GLY A O 1
ATOM 1631 N N . GLU A 1 198 ? -9.736 1.921 -0.691 1.00 96.62 198 GLU A N 1
ATOM 1632 C CA . GLU A 1 198 ? -9.179 0.694 -0.112 1.00 96.62 198 GLU A CA 1
ATOM 1633 C C . GLU A 1 198 ? -8.634 0.932 1.302 1.00 96.62 198 GLU A C 1
ATOM 1635 O O . GLU A 1 198 ? -8.895 0.125 2.198 1.00 96.62 198 GLU A O 1
ATOM 1640 N N . ALA A 1 199 ? -7.956 2.061 1.536 1.00 97.19 199 ALA A N 1
ATOM 1641 C CA . ALA A 1 199 ? -7.498 2.477 2.860 1.00 97.19 199 ALA A CA 1
ATOM 1642 C C . ALA A 1 199 ? -8.663 2.701 3.823 1.00 97.19 199 ALA A C 1
ATOM 1644 O O . ALA A 1 199 ? -8.659 2.165 4.932 1.00 97.19 199 ALA A O 1
ATOM 1645 N N . PHE A 1 200 ? -9.693 3.428 3.387 1.00 96.56 200 PHE A N 1
ATOM 1646 C CA . PHE A 1 200 ? -10.913 3.614 4.164 1.00 96.56 200 PHE A CA 1
ATOM 1647 C C . PHE A 1 200 ? -11.540 2.270 4.556 1.00 96.56 200 PHE A C 1
ATOM 1649 O O . PHE A 1 200 ? -11.857 2.049 5.727 1.00 96.56 200 PHE A O 1
ATOM 1656 N N . GLN A 1 201 ? -11.704 1.357 3.595 1.00 94.25 201 GLN A N 1
ATOM 1657 C CA . GLN A 1 201 ? -12.310 0.050 3.844 1.00 94.25 201 GLN A CA 1
ATOM 1658 C C . GLN A 1 201 ? -11.458 -0.804 4.784 1.00 94.25 201 GLN A C 1
ATOM 1660 O O . GLN A 1 201 ? -12.000 -1.377 5.728 1.00 94.25 201 GLN A O 1
ATOM 1665 N N . TYR A 1 202 ? -10.141 -0.843 4.572 1.00 95.06 202 TYR A N 1
ATOM 1666 C CA . TYR A 1 202 ? -9.198 -1.546 5.438 1.00 95.06 202 TYR A CA 1
ATOM 1667 C C . TYR A 1 202 ? -9.291 -1.048 6.884 1.00 95.06 202 TYR A C 1
ATOM 1669 O O . TYR A 1 202 ? -9.526 -1.843 7.794 1.00 95.06 202 TYR A O 1
ATOM 1677 N N . ILE A 1 203 ? -9.206 0.269 7.090 1.00 95.69 203 ILE A N 1
ATOM 1678 C CA . ILE A 1 203 ? -9.270 0.881 8.419 1.00 95.69 203 ILE A CA 1
ATOM 1679 C C . ILE A 1 203 ? -10.621 0.603 9.092 1.00 95.69 203 ILE A C 1
ATOM 1681 O O . ILE A 1 203 ? -10.665 0.171 10.244 1.00 95.69 203 ILE A O 1
ATOM 1685 N N . ASN A 1 204 ? -11.728 0.818 8.376 1.00 94.31 204 ASN A N 1
ATOM 1686 C CA . ASN A 1 204 ? -13.073 0.638 8.918 1.00 94.31 204 ASN A CA 1
ATOM 1687 C C . ASN A 1 204 ? -13.333 -0.818 9.327 1.00 94.31 204 ASN A C 1
ATOM 1689 O O . ASN A 1 204 ? -13.866 -1.081 10.403 1.00 94.31 204 ASN A O 1
ATOM 1693 N N . LEU A 1 205 ? -12.966 -1.778 8.474 1.00 91.88 205 LEU A N 1
ATOM 1694 C CA . LEU A 1 205 ? -13.198 -3.194 8.753 1.00 91.88 205 LEU A CA 1
ATOM 1695 C C . LEU A 1 205 ? -12.292 -3.711 9.868 1.00 91.88 205 LEU A C 1
ATOM 1697 O O . LEU A 1 205 ? -12.770 -4.454 10.725 1.00 91.88 205 LEU A O 1
ATOM 1701 N N . PHE A 1 206 ? -11.034 -3.266 9.909 1.00 91.06 206 PHE A N 1
ATOM 1702 C CA . PHE A 1 206 ? -10.137 -3.573 11.017 1.00 91.06 206 PHE A CA 1
ATOM 1703 C C . PHE A 1 206 ? -10.721 -3.057 12.338 1.00 91.06 206 PHE A C 1
ATOM 1705 O O . PHE A 1 206 ? -10.882 -3.830 13.282 1.00 91.06 206 PHE A O 1
ATOM 1712 N N . HIS A 1 207 ? -11.132 -1.785 12.379 1.00 91.25 207 HIS A N 1
ATOM 1713 C CA . HIS A 1 207 ? -11.731 -1.178 13.567 1.00 91.25 207 HIS A CA 1
ATOM 1714 C C . HIS A 1 207 ? -13.007 -1.898 14.009 1.00 91.25 207 HIS A C 1
ATOM 1716 O O . HIS A 1 207 ? -13.175 -2.196 15.188 1.00 91.25 207 HIS A O 1
ATOM 1722 N N . LYS A 1 208 ? -13.893 -2.253 13.071 1.00 89.50 208 LYS A N 1
ATOM 1723 C CA . LYS A 1 208 ? -15.107 -3.026 13.378 1.00 89.50 208 LYS A CA 1
ATOM 1724 C C . LYS A 1 208 ? -14.808 -4.402 13.968 1.00 89.50 208 LYS A C 1
ATOM 1726 O O . LYS A 1 208 ? -15.569 -4.867 14.808 1.00 89.50 208 LYS A O 1
ATOM 1731 N N . LYS A 1 209 ? -13.736 -5.062 13.521 1.00 86.62 209 LYS A N 1
ATOM 1732 C CA . LYS A 1 209 ? -13.370 -6.404 13.988 1.00 86.62 209 LYS A CA 1
ATOM 1733 C C . LYS A 1 209 ? -12.636 -6.384 15.329 1.00 86.62 209 LYS A C 1
ATOM 1735 O O . LYS A 1 209 ? -12.848 -7.278 16.141 1.00 86.62 209 LYS A O 1
ATOM 1740 N N . HIS A 1 210 ? -11.764 -5.401 15.544 1.00 86.12 210 HIS A N 1
ATOM 1741 C CA . HIS A 1 210 ? -10.834 -5.381 16.677 1.00 86.12 210 HIS A CA 1
ATOM 1742 C C . HIS A 1 210 ? -11.167 -4.332 17.747 1.00 86.12 210 HIS A C 1
ATOM 1744 O O . HIS A 1 210 ? -10.561 -4.349 18.814 1.00 86.12 210 HIS A O 1
ATOM 1750 N N . GLY A 1 211 ? -12.111 -3.423 17.487 1.00 87.81 211 GLY A N 1
ATOM 1751 C CA . GLY A 1 211 ? -12.459 -2.319 18.390 1.00 87.81 211 GLY A CA 1
ATOM 1752 C C . GLY A 1 211 ? -11.381 -1.236 18.499 1.00 87.81 211 GLY A C 1
ATOM 1753 O O . GLY A 1 211 ? -11.514 -0.315 19.298 1.00 87.81 211 GLY A O 1
ATOM 1754 N N . THR A 1 212 ? -10.305 -1.344 17.720 1.00 88.75 212 THR A N 1
ATOM 1755 C CA . THR A 1 212 ? -9.181 -0.405 17.686 1.00 88.75 212 THR A CA 1
ATOM 1756 C C . THR A 1 212 ? -8.724 -0.203 16.242 1.00 88.75 212 THR A C 1
ATOM 1758 O O . THR A 1 212 ? -8.902 -1.103 15.416 1.00 88.75 212 THR A O 1
ATOM 1761 N N . PRO A 1 213 ? -8.180 0.973 15.882 1.00 89.69 213 PRO A N 1
ATOM 1762 C CA . PRO A 1 213 ? -7.683 1.198 14.530 1.00 89.69 213 PRO A CA 1
ATOM 1763 C C . PRO A 1 213 ? -6.419 0.363 14.255 1.00 89.69 213 PRO A C 1
ATOM 1765 O O . PRO A 1 213 ? -5.695 0.013 15.193 1.00 89.69 213 PRO A O 1
ATOM 1768 N N . PRO A 1 214 ? -6.127 0.045 12.979 1.00 90.06 214 PRO A N 1
ATOM 1769 C CA . PRO A 1 214 ? -4.890 -0.639 12.613 1.00 90.06 214 PRO A CA 1
ATOM 1770 C C . PRO A 1 214 ? -3.665 0.264 12.822 1.00 90.06 214 PRO A C 1
ATOM 1772 O O . PRO A 1 214 ? -3.775 1.444 13.149 1.00 90.06 214 PRO A O 1
ATOM 1775 N N . ALA A 1 215 ? -2.474 -0.278 12.560 1.00 89.19 215 ALA A N 1
ATOM 1776 C CA . ALA A 1 215 ? -1.304 0.561 12.308 1.00 89.19 215 ALA A CA 1
ATOM 1777 C C . ALA A 1 215 ? -1.536 1.462 11.071 1.00 89.19 215 ALA A C 1
ATOM 1779 O O . ALA A 1 215 ? -2.336 1.094 10.201 1.00 89.19 215 ALA A O 1
ATOM 1780 N N . PRO A 1 216 ? -0.838 2.612 10.959 1.00 92.19 216 PRO A N 1
ATOM 1781 C CA . PRO A 1 216 ? -0.921 3.479 9.786 1.00 92.19 216 PRO A CA 1
ATOM 1782 C C . PRO A 1 216 ? -0.747 2.691 8.477 1.00 92.19 216 PRO A C 1
ATOM 1784 O O . PRO A 1 216 ? 0.283 2.020 8.345 1.00 92.19 216 PRO A O 1
ATOM 1787 N N . PRO A 1 217 ? -1.701 2.764 7.524 1.00 94.62 217 PRO A N 1
ATOM 1788 C CA . PRO A 1 217 ? -1.645 1.987 6.286 1.00 94.62 217 PRO A CA 1
ATOM 1789 C C . PRO A 1 217 ? -0.422 2.377 5.453 1.00 94.62 217 PRO A C 1
ATOM 1791 O O . PRO A 1 217 ? -0.373 3.451 4.848 1.00 94.62 217 PRO A O 1
ATOM 1794 N N . GLN A 1 218 ? 0.584 1.507 5.428 1.00 94.81 218 GLN A N 1
ATOM 1795 C CA . GLN A 1 218 ? 1.860 1.780 4.774 1.00 94.81 218 GLN A CA 1
ATOM 1796 C C . GLN A 1 218 ? 1.685 1.838 3.261 1.00 94.81 218 GLN A C 1
ATOM 1798 O O . GLN A 1 218 ? 2.304 2.682 2.617 1.00 94.81 218 GLN A O 1
ATOM 1803 N N . PHE A 1 219 ? 0.804 1.010 2.694 1.00 96.81 219 PHE A N 1
ATOM 1804 C CA . PHE A 1 219 ? 0.473 1.068 1.270 1.00 96.81 219 PHE A CA 1
ATOM 1805 C C . PHE A 1 219 ? -0.050 2.443 0.824 1.00 96.81 219 PHE A C 1
ATOM 1807 O O . PHE A 1 219 ? 0.303 2.903 -0.259 1.00 96.81 219 PHE A O 1
ATOM 1814 N N . LEU A 1 220 ? -0.841 3.135 1.656 1.00 97.25 220 LEU A N 1
ATOM 1815 C CA . LEU A 1 220 ? -1.374 4.463 1.333 1.00 97.25 220 LEU A CA 1
ATOM 1816 C C . LEU A 1 220 ? -0.255 5.506 1.335 1.00 97.25 220 LEU A C 1
ATOM 1818 O O . LEU A 1 220 ? -0.150 6.314 0.416 1.00 97.25 220 LEU A O 1
ATOM 1822 N N . ILE A 1 221 ? 0.609 5.458 2.350 1.00 95.75 221 ILE A N 1
ATOM 1823 C CA . ILE A 1 221 ? 1.769 6.349 2.466 1.00 95.75 221 ILE A CA 1
ATOM 1824 C C . ILE A 1 221 ? 2.704 6.152 1.265 1.00 95.75 221 ILE A C 1
ATOM 1826 O O . ILE A 1 221 ? 3.063 7.120 0.595 1.00 95.75 221 ILE A O 1
ATOM 1830 N N . LYS A 1 222 ? 3.040 4.896 0.948 1.00 95.69 222 LYS A N 1
ATOM 1831 C CA . LYS A 1 222 ? 3.891 4.529 -0.194 1.00 95.69 222 LYS A CA 1
ATOM 1832 C C . LYS A 1 222 ? 3.259 4.930 -1.527 1.00 95.69 222 LYS A C 1
ATOM 1834 O O . LYS A 1 222 ? 3.971 5.419 -2.397 1.00 95.69 222 LYS A O 1
ATOM 1839 N N . PHE A 1 223 ? 1.938 4.801 -1.677 1.00 95.88 223 PHE A N 1
ATOM 1840 C CA . PHE A 1 223 ? 1.219 5.288 -2.857 1.00 95.88 223 PHE A CA 1
ATOM 1841 C C . PHE A 1 223 ? 1.381 6.801 -3.034 1.00 95.88 223 PHE A C 1
ATOM 1843 O O . PHE A 1 223 ? 1.749 7.250 -4.118 1.00 95.88 223 PHE A O 1
ATOM 1850 N N . CYS A 1 224 ? 1.150 7.595 -1.984 1.00 95.06 224 CYS A N 1
ATOM 1851 C CA . CYS A 1 224 ? 1.277 9.049 -2.081 1.00 95.06 224 CYS A CA 1
ATOM 1852 C C . CYS A 1 224 ? 2.708 9.463 -2.446 1.00 95.06 224 CYS A C 1
ATOM 1854 O O . CYS A 1 224 ? 2.898 10.290 -3.334 1.00 95.06 224 CYS A O 1
ATOM 1856 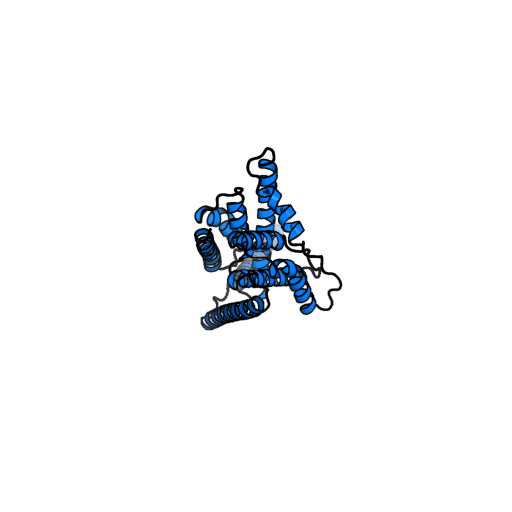N N . ILE A 1 225 ? 3.720 8.835 -1.841 1.00 93.38 225 ILE A N 1
ATOM 1857 C CA . ILE A 1 225 ? 5.128 9.102 -2.175 1.00 93.38 225 ILE A CA 1
ATOM 1858 C C . ILE A 1 225 ? 5.437 8.692 -3.613 1.00 93.38 225 ILE A C 1
ATOM 1860 O O . ILE A 1 225 ? 6.110 9.432 -4.321 1.00 93.38 225 ILE A O 1
ATOM 1864 N N . LEU A 1 226 ? 4.919 7.557 -4.082 1.00 93.44 226 LEU A N 1
ATOM 1865 C CA . LEU A 1 226 ? 5.091 7.156 -5.473 1.00 93.44 226 LEU A CA 1
ATOM 1866 C C . LEU A 1 226 ? 4.502 8.204 -6.428 1.00 93.44 226 LEU A C 1
ATOM 1868 O O . LEU A 1 226 ? 5.170 8.622 -7.368 1.00 93.44 226 LEU A O 1
ATOM 1872 N N . MET A 1 227 ? 3.276 8.671 -6.176 1.00 91.75 227 MET A N 1
ATOM 1873 C CA . MET A 1 227 ? 2.652 9.712 -7.002 1.00 91.75 227 MET A CA 1
ATOM 1874 C C . MET A 1 227 ? 3.404 11.048 -6.927 1.00 91.75 227 MET A C 1
ATOM 1876 O O . MET A 1 227 ? 3.423 11.785 -7.916 1.00 91.75 227 MET A O 1
ATOM 1880 N N . HIS A 1 228 ? 4.063 11.329 -5.795 1.00 90.19 228 HIS A N 1
ATOM 1881 C CA . HIS A 1 228 ? 5.002 12.442 -5.669 1.00 90.19 228 HIS A CA 1
ATOM 1882 C C . HIS A 1 228 ? 6.180 12.302 -6.627 1.00 90.19 228 HIS A C 1
ATOM 1884 O O . HIS A 1 228 ? 6.439 13.184 -7.441 1.00 90.19 228 HIS A O 1
ATOM 1890 N N . GLN A 1 229 ? 6.859 11.157 -6.555 1.00 89.06 229 GLN A N 1
ATOM 1891 C CA . GLN A 1 229 ? 8.047 10.848 -7.346 1.00 89.06 229 GLN A CA 1
ATOM 1892 C C . GLN A 1 229 ? 7.753 10.821 -8.848 1.00 89.06 229 GLN A C 1
ATOM 1894 O O . GLN A 1 229 ? 8.619 11.152 -9.653 1.00 89.06 229 GLN A O 1
ATOM 1899 N N . LEU A 1 230 ? 6.531 10.444 -9.226 1.00 88.75 230 LEU A N 1
ATOM 1900 C CA . LEU A 1 230 ? 6.065 10.447 -10.611 1.00 88.75 230 LEU A CA 1
ATOM 1901 C C . LEU A 1 230 ? 5.607 11.835 -11.105 1.00 88.75 230 LEU A C 1
ATOM 1903 O O . LEU A 1 230 ? 5.271 11.972 -12.277 1.00 88.75 230 LEU A O 1
ATOM 1907 N N . GLY A 1 231 ? 5.592 12.864 -10.249 1.00 86.56 231 GLY A N 1
ATOM 1908 C CA . GLY A 1 231 ? 5.278 14.245 -10.635 1.00 86.56 231 GLY A CA 1
ATOM 1909 C C . GLY A 1 231 ? 3.788 14.548 -10.832 1.00 86.56 231 GLY A C 1
ATOM 1910 O O . GLY A 1 231 ? 3.443 15.585 -11.396 1.00 86.56 231 GLY A O 1
ATOM 1911 N N . PHE A 1 232 ? 2.888 13.672 -10.377 1.00 85.69 232 PHE A N 1
ATOM 1912 C CA . PHE A 1 232 ? 1.441 13.888 -10.517 1.00 85.69 232 PHE A CA 1
ATOM 1913 C C . PHE A 1 232 ? 0.829 14.647 -9.343 1.00 85.69 232 PHE A C 1
ATOM 1915 O O . PHE A 1 232 ? -0.220 15.276 -9.508 1.00 85.69 232 PHE A O 1
ATOM 1922 N N . GLN A 1 233 ? 1.490 14.624 -8.182 1.00 81.44 233 GLN A N 1
ATOM 1923 C CA . GLN A 1 233 ? 1.040 15.361 -7.011 1.00 81.44 233 GLN A CA 1
ATOM 1924 C C . GLN A 1 233 ? 2.199 15.844 -6.139 1.00 81.44 233 GLN A C 1
ATOM 1926 O O . GLN A 1 233 ? 3.029 15.065 -5.675 1.00 81.44 233 GLN A O 1
A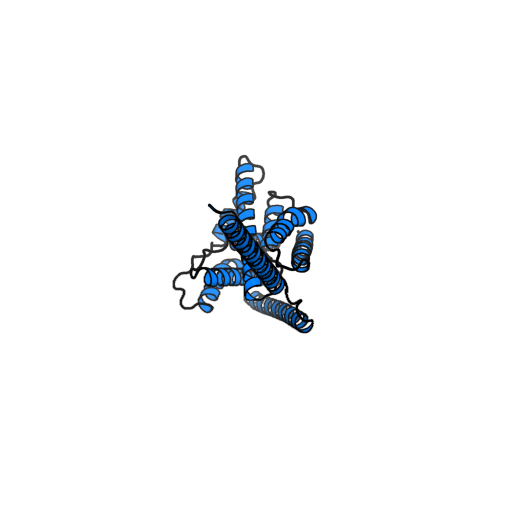TOM 1931 N N . GLU A 1 234 ? 2.245 17.145 -5.875 1.00 81.56 234 GLU A N 1
ATOM 1932 C CA . GLU A 1 234 ? 3.176 17.708 -4.903 1.00 81.56 234 GLU A CA 1
ATOM 1933 C C . GLU A 1 234 ? 2.635 17.463 -3.496 1.00 81.56 234 GLU A C 1
ATOM 1935 O O . GLU A 1 234 ? 1.627 18.043 -3.095 1.00 81.56 234 GLU A O 1
ATOM 1940 N N . TRP A 1 235 ? 3.290 16.565 -2.760 1.00 86.12 235 TRP A N 1
ATOM 1941 C CA . TRP A 1 235 ? 2.899 16.226 -1.404 1.00 86.12 235 TRP A CA 1
ATOM 1942 C C . TRP A 1 235 ? 3.809 16.926 -0.397 1.00 86.12 235 TRP A C 1
ATOM 1944 O O . TRP A 1 235 ? 4.941 16.520 -0.158 1.00 86.12 235 TRP A O 1
ATOM 1954 N N . THR A 1 236 ? 3.281 17.957 0.248 1.00 86.12 236 THR A N 1
ATOM 1955 C CA . THR A 1 236 ? 3.781 18.474 1.527 1.00 86.12 236 THR A CA 1
ATOM 1956 C C . THR A 1 236 ? 3.058 17.797 2.693 1.00 86.12 236 THR A C 1
ATOM 1958 O O . THR A 1 236 ? 1.960 17.261 2.517 1.00 86.12 236 THR A O 1
ATOM 1961 N N . ALA A 1 237 ? 3.625 17.862 3.904 1.00 84.88 237 ALA A N 1
ATOM 1962 C CA . ALA A 1 237 ? 2.946 17.376 5.112 1.00 84.88 237 ALA A CA 1
ATOM 1963 C C . ALA A 1 237 ? 1.553 18.014 5.294 1.00 84.88 237 ALA A C 1
ATOM 1965 O O . ALA A 1 237 ? 0.608 17.328 5.669 1.00 84.88 237 ALA A O 1
ATOM 1966 N N . GLU A 1 238 ? 1.420 19.300 4.959 1.00 88.06 238 GLU A N 1
ATOM 1967 C CA . GLU A 1 238 ? 0.154 20.035 4.995 1.00 88.06 238 GLU A CA 1
ATOM 1968 C C . GLU A 1 238 ? -0.834 19.531 3.935 1.00 88.06 238 GLU A C 1
ATOM 1970 O O . GLU A 1 238 ? -1.967 19.189 4.260 1.00 88.06 238 GLU A O 1
ATOM 1975 N N . SER A 1 239 ? -0.405 19.405 2.674 1.00 91.94 239 SER A N 1
ATOM 1976 C CA . SER A 1 239 ? -1.282 18.912 1.602 1.00 91.94 239 SER A CA 1
ATOM 1977 C C . SER A 1 239 ? -1.749 17.473 1.850 1.00 91.94 239 SER A C 1
ATOM 1979 O O . SER A 1 239 ? -2.898 17.139 1.566 1.00 91.94 239 SER A O 1
ATOM 1981 N N . PHE A 1 240 ? -0.890 16.626 2.424 1.00 93.69 240 PHE A N 1
ATOM 1982 C CA . PHE A 1 240 ? -1.242 15.262 2.794 1.00 93.69 240 PHE A CA 1
ATOM 1983 C C . PHE A 1 240 ? -2.272 15.246 3.925 1.00 93.69 240 PHE A C 1
ATOM 1985 O O . PHE A 1 240 ? -3.247 14.497 3.848 1.00 93.69 240 PHE A O 1
ATOM 1992 N N . ASP A 1 241 ? -2.104 16.098 4.940 1.00 92.12 241 ASP A N 1
ATOM 1993 C CA . ASP A 1 241 ? -3.084 16.224 6.018 1.00 92.12 241 ASP A CA 1
ATOM 1994 C C . ASP A 1 241 ? -4.450 16.667 5.469 1.00 92.12 241 ASP A C 1
ATOM 1996 O O . ASP A 1 241 ? -5.447 15.978 5.671 1.00 92.12 241 ASP A O 1
ATOM 2000 N N . VAL A 1 242 ? -4.484 17.732 4.663 1.00 91.50 242 VAL A N 1
ATOM 2001 C CA . VAL A 1 242 ? -5.724 18.303 4.108 1.00 91.50 242 VAL A CA 1
ATOM 2002 C C . VAL A 1 242 ? -6.422 17.372 3.108 1.00 91.50 242 VAL A C 1
ATOM 2004 O O . VAL A 1 242 ? -7.651 17.284 3.087 1.00 91.50 242 VAL A O 1
ATOM 2007 N N . ILE A 1 243 ? -5.673 16.679 2.250 1.00 92.50 243 ILE A N 1
ATOM 2008 C CA . ILE A 1 243 ? -6.264 15.885 1.162 1.00 92.50 243 ILE A CA 1
ATOM 2009 C C . ILE A 1 243 ? -6.518 14.445 1.603 1.00 92.50 243 ILE A C 1
ATOM 2011 O O . ILE A 1 243 ? -7.555 13.882 1.265 1.00 92.50 243 ILE A O 1
ATOM 2015 N N . VAL A 1 244 ? -5.600 13.824 2.341 1.00 95.44 244 VAL A N 1
ATOM 2016 C CA . VAL A 1 244 ? -5.680 12.395 2.677 1.00 95.44 244 VAL A CA 1
ATOM 2017 C C . VAL A 1 244 ? -6.267 12.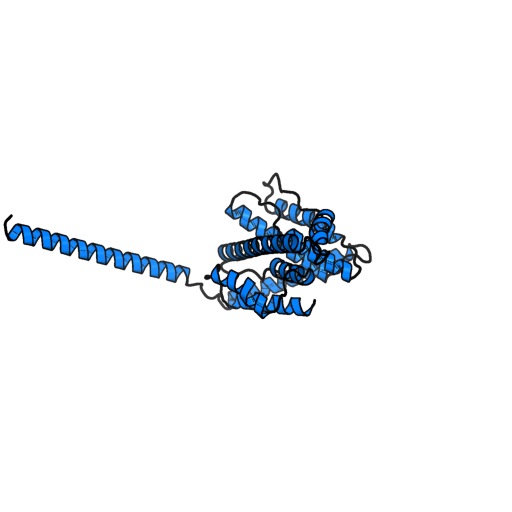206 4.067 1.00 95.44 244 VAL A C 1
ATOM 2019 O O . VAL A 1 244 ? -7.308 11.559 4.221 1.00 95.44 244 VAL A O 1
ATOM 2022 N N . VAL A 1 245 ? -5.621 12.783 5.081 1.00 95.81 245 VAL A N 1
ATOM 2023 C CA . VAL A 1 245 ? -5.986 12.557 6.485 1.00 95.81 245 VAL A CA 1
ATOM 2024 C C . VAL A 1 245 ? -7.375 13.119 6.772 1.00 95.81 245 VAL A C 1
ATOM 2026 O O . VAL A 1 245 ? -8.206 12.432 7.361 1.00 95.81 245 VAL A O 1
ATOM 2029 N N . ASP A 1 246 ? -7.670 14.317 6.281 1.00 94.69 246 ASP A N 1
ATOM 2030 C CA . ASP A 1 246 ? -8.958 14.984 6.447 1.00 94.69 246 ASP A CA 1
ATOM 2031 C C . ASP A 1 246 ? -10.106 14.204 5.792 1.00 94.69 246 ASP A C 1
ATOM 2033 O O . ASP A 1 246 ? -11.181 14.047 6.380 1.00 94.69 246 ASP A O 1
ATOM 2037 N N . ARG A 1 247 ? -9.881 13.644 4.596 1.00 95.62 247 ARG A N 1
ATOM 2038 C CA . ARG A 1 247 ? -10.870 12.789 3.924 1.00 95.62 247 ARG A CA 1
ATOM 2039 C C . ARG A 1 247 ? -11.109 11.500 4.697 1.00 95.62 247 ARG A C 1
ATOM 2041 O O . ARG A 1 247 ? -12.265 11.111 4.861 1.00 95.62 247 ARG A O 1
ATOM 2048 N N . LEU A 1 248 ? -10.059 10.857 5.204 1.00 97.06 248 LEU A N 1
ATOM 2049 C CA . LEU A 1 248 ? -10.210 9.679 6.058 1.00 97.06 248 LEU A CA 1
ATOM 2050 C C . LEU A 1 248 ? -10.975 10.030 7.340 1.00 97.06 248 LEU A C 1
ATOM 2052 O O . LEU A 1 248 ? -11.965 9.370 7.649 1.00 97.06 248 LEU A O 1
ATOM 2056 N N . ARG A 1 249 ? -10.599 11.114 8.027 1.00 95.31 249 ARG A N 1
ATOM 2057 C CA . ARG A 1 249 ? -11.217 11.582 9.277 1.00 95.31 249 ARG A CA 1
ATOM 2058 C C . ARG A 1 249 ? -12.709 11.864 9.121 1.00 95.31 249 ARG A C 1
ATOM 2060 O O . ARG A 1 249 ? -13.514 11.414 9.932 1.00 95.31 249 ARG A O 1
ATOM 2067 N N . ARG A 1 250 ? -13.109 12.550 8.045 1.00 94.06 250 ARG A N 1
ATOM 2068 C CA . ARG A 1 250 ? -14.526 12.868 7.769 1.00 94.06 250 ARG A CA 1
ATOM 2069 C C . ARG A 1 250 ? -15.394 11.623 7.585 1.00 94.06 250 ARG A C 1
ATOM 2071 O O . ARG A 1 250 ? -16.577 11.662 7.934 1.00 94.06 250 ARG A O 1
ATOM 2078 N N . ASN A 1 251 ? -14.813 10.547 7.050 1.00 93.44 251 ASN A N 1
ATOM 2079 C CA . ASN A 1 251 ? -15.506 9.291 6.763 1.00 93.44 251 ASN A CA 1
ATOM 2080 C C . ASN A 1 251 ? -15.377 8.250 7.893 1.00 93.44 251 ASN A C 1
ATOM 2082 O O . ASN A 1 251 ? -16.186 7.330 7.964 1.00 93.44 251 ASN A O 1
ATOM 2086 N N . LEU A 1 252 ? -14.403 8.398 8.795 1.00 94.19 252 LEU A N 1
ATOM 2087 C CA . LEU A 1 252 ? -14.100 7.477 9.897 1.00 94.19 252 LEU A CA 1
ATOM 2088 C C . LEU A 1 252 ? -14.264 8.173 11.259 1.00 94.19 252 LEU A C 1
ATOM 2090 O O . LEU A 1 252 ? -13.354 8.188 12.084 1.00 94.19 252 LEU A O 1
ATOM 2094 N N . ARG A 1 253 ? -15.437 8.775 11.488 1.00 90.81 253 ARG A N 1
ATOM 2095 C CA . ARG A 1 253 ? -15.723 9.639 12.657 1.00 90.81 253 ARG A CA 1
ATOM 2096 C C . ARG A 1 253 ? -15.623 8.937 14.013 1.00 90.81 253 ARG A C 1
ATOM 2098 O O . ARG A 1 253 ? -15.490 9.589 15.037 1.00 90.81 253 ARG A O 1
ATOM 2105 N N . ASN A 1 254 ? -15.724 7.618 14.004 1.00 89.69 254 ASN A N 1
ATOM 2106 C CA . ASN A 1 254 ? -15.650 6.737 15.162 1.00 89.69 254 ASN A CA 1
ATOM 2107 C C . ASN A 1 254 ? -14.212 6.321 15.522 1.00 89.69 254 ASN A C 1
ATOM 2109 O O . ASN A 1 254 ? -14.032 5.517 16.431 1.00 89.69 254 ASN A O 1
ATOM 2113 N N . ILE A 1 255 ? -13.201 6.830 14.812 1.00 90.62 255 ILE A N 1
ATOM 2114 C CA . ILE A 1 255 ? -11.790 6.543 15.074 1.00 90.62 255 ILE A CA 1
ATOM 2115 C C . ILE A 1 255 ? -11.136 7.729 15.785 1.00 90.62 255 ILE A C 1
ATOM 2117 O O . ILE A 1 255 ? -11.366 8.884 15.437 1.00 90.62 255 ILE A O 1
ATOM 2121 N N . ASP A 1 256 ? -10.310 7.426 16.786 1.00 89.75 256 ASP A N 1
ATOM 2122 C CA . ASP A 1 256 ? -9.623 8.414 17.620 1.00 89.75 256 ASP A CA 1
ATOM 2123 C C . ASP A 1 256 ? -8.658 9.308 16.813 1.00 89.75 256 ASP A C 1
ATOM 2125 O O . ASP A 1 256 ? -7.935 8.831 15.933 1.00 89.75 256 ASP A O 1
ATOM 2129 N N . GLN A 1 257 ? -8.597 10.602 17.157 1.00 91.69 257 GLN A N 1
ATOM 2130 C CA . GLN A 1 257 ? -7.732 11.589 16.496 1.00 91.69 257 GLN A CA 1
ATOM 2131 C C . GLN A 1 257 ? -6.252 11.177 16.469 1.00 91.69 257 GLN A C 1
ATOM 2133 O O . GLN A 1 257 ? -5.571 11.403 15.468 1.00 91.69 257 GLN A O 1
ATOM 2138 N N . ARG A 1 258 ? -5.765 10.500 17.514 1.00 92.12 258 ARG A N 1
ATOM 2139 C CA . ARG A 1 258 ? -4.369 10.049 17.619 1.00 92.12 258 ARG A CA 1
ATOM 2140 C C . ARG A 1 258 ? -3.980 9.088 16.501 1.00 92.12 258 ARG A C 1
ATOM 2142 O O . ARG A 1 258 ? -2.814 9.034 16.120 1.00 92.12 258 ARG A O 1
ATOM 2149 N N . PHE A 1 259 ? -4.934 8.328 15.963 1.00 94.44 259 PHE A N 1
ATOM 2150 C CA . PHE A 1 259 ? -4.671 7.480 14.805 1.00 94.44 259 PHE A CA 1
ATOM 2151 C C . PHE A 1 259 ? -4.380 8.322 13.559 1.00 94.44 259 PHE A C 1
ATOM 2153 O O . PHE A 1 259 ? -3.406 8.061 12.856 1.00 94.44 259 PHE A O 1
ATOM 2160 N N . PHE A 1 260 ? -5.166 9.367 13.307 1.00 95.38 260 PHE A N 1
ATOM 2161 C CA . PHE A 1 260 ? -4.937 10.269 12.177 1.00 95.38 260 PHE A CA 1
ATOM 2162 C C . PHE A 1 260 ? -3.615 11.030 12.314 1.00 95.38 260 PHE A C 1
ATOM 2164 O O . PHE A 1 260 ? -2.876 11.134 11.335 1.00 95.38 260 PHE A O 1
ATOM 2171 N N . ASP A 1 261 ? -3.270 11.456 13.532 1.00 93.25 261 ASP A N 1
ATOM 2172 C CA . ASP A 1 261 ? -1.955 12.034 13.823 1.00 93.25 261 ASP A CA 1
ATOM 2173 C C . ASP A 1 261 ? -0.833 11.031 13.508 1.00 93.25 261 ASP A C 1
ATOM 2175 O O . ASP A 1 261 ? 0.143 11.382 12.852 1.00 93.25 261 ASP A O 1
ATOM 2179 N N . SER A 1 262 ? -1.007 9.751 13.859 1.00 93.38 262 SER A N 1
ATOM 2180 C CA . SER A 1 262 ? -0.012 8.715 13.555 1.00 93.38 262 SER A CA 1
ATOM 2181 C C . SER A 1 262 ? 0.172 8.456 12.053 1.00 93.38 262 SER A C 1
ATOM 2183 O O . SER A 1 262 ? 1.287 8.160 11.623 1.00 93.38 262 SER A O 1
ATOM 2185 N N . ILE A 1 263 ? -0.879 8.604 11.233 1.00 94.50 263 ILE A N 1
ATOM 2186 C CA . ILE A 1 263 ? -0.759 8.531 9.767 1.00 94.50 263 ILE A CA 1
ATOM 2187 C C . ILE A 1 263 ? 0.060 9.718 9.254 1.00 94.50 263 ILE A C 1
ATOM 2189 O O . ILE A 1 263 ? 0.980 9.522 8.458 1.00 94.50 263 ILE A O 1
ATOM 2193 N N . ARG A 1 264 ? -0.253 10.935 9.714 1.00 93.12 264 ARG A N 1
ATOM 2194 C CA . ARG A 1 264 ? 0.472 12.155 9.332 1.00 93.12 264 ARG A CA 1
ATOM 2195 C C . ARG A 1 264 ? 1.950 12.059 9.705 1.00 93.12 264 ARG A C 1
ATOM 2197 O O . ARG A 1 264 ? 2.815 12.348 8.880 1.00 93.12 264 ARG A O 1
ATOM 2204 N N . ASP A 1 265 ? 2.240 11.617 10.921 1.00 91.75 265 ASP A N 1
ATOM 2205 C CA . ASP A 1 265 ? 3.606 11.506 11.423 1.00 91.75 265 ASP A CA 1
ATOM 2206 C C . ASP A 1 265 ? 4.387 10.429 10.654 1.00 91.75 265 ASP A C 1
ATOM 2208 O O . ASP A 1 265 ? 5.529 10.657 10.250 1.00 91.75 265 ASP A O 1
ATOM 2212 N N . ALA A 1 266 ? 3.753 9.287 10.361 1.00 91.38 266 ALA A N 1
ATOM 2213 C CA . ALA A 1 266 ? 4.343 8.253 9.518 1.00 91.38 266 ALA A CA 1
ATOM 2214 C C . ALA A 1 266 ? 4.647 8.781 8.106 1.00 91.38 266 ALA A C 1
ATOM 2216 O O . ALA A 1 266 ? 5.759 8.585 7.614 1.00 91.38 266 ALA A O 1
ATOM 2217 N N . PHE A 1 267 ? 3.717 9.508 7.478 1.00 92.94 267 PHE A N 1
ATOM 2218 C CA . PHE A 1 267 ? 3.959 10.145 6.182 1.00 92.94 267 PHE A CA 1
ATOM 2219 C C . PHE A 1 267 ? 5.145 11.118 6.242 1.00 92.94 267 PHE A C 1
ATOM 2221 O O . PHE A 1 267 ? 6.038 11.044 5.401 1.00 92.94 267 PHE A O 1
ATOM 2228 N N . GLY A 1 268 ? 5.218 11.965 7.273 1.00 89.25 268 GLY A N 1
ATOM 2229 C CA . GLY A 1 268 ? 6.325 12.905 7.462 1.00 89.25 268 GLY A CA 1
ATOM 2230 C C . GLY A 1 268 ? 7.691 12.229 7.633 1.00 89.25 268 GLY A C 1
ATOM 2231 O O . GLY A 1 268 ? 8.699 12.755 7.162 1.00 89.25 268 GLY A O 1
ATOM 2232 N N . ILE A 1 269 ? 7.743 11.055 8.271 1.00 86.50 269 ILE A N 1
ATOM 2233 C CA . ILE A 1 269 ? 8.975 10.257 8.387 1.00 86.50 269 ILE A CA 1
ATOM 2234 C C . ILE A 1 269 ? 9.403 9.722 7.022 1.00 86.50 269 ILE A C 1
ATOM 2236 O O . ILE A 1 269 ? 10.585 9.792 6.687 1.00 86.50 269 ILE A O 1
ATOM 2240 N N . TYR A 1 270 ? 8.464 9.187 6.241 1.00 85.25 270 TYR A N 1
ATOM 2241 C CA . TYR A 1 270 ? 8.788 8.652 4.925 1.00 85.25 270 TYR A CA 1
ATOM 2242 C C . TYR A 1 270 ? 9.158 9.747 3.928 1.00 85.25 270 TYR A C 1
ATOM 2244 O O . TYR A 1 270 ? 10.129 9.572 3.203 1.00 85.25 270 TYR A O 1
ATOM 2252 N N . LEU A 1 271 ? 8.441 10.874 3.913 1.00 84.06 271 LEU A N 1
ATOM 2253 C CA . LEU A 1 271 ? 8.723 11.978 2.997 1.00 84.06 271 LEU A CA 1
ATOM 2254 C C . LEU A 1 271 ? 10.150 12.506 3.182 1.00 84.06 271 LEU A C 1
ATOM 2256 O O . LEU A 1 271 ? 10.804 12.818 2.208 1.00 84.06 271 LEU A O 1
ATOM 2260 N N . LYS A 1 272 ? 10.682 12.535 4.411 1.00 81.44 272 LYS A N 1
ATOM 2261 C CA . LYS A 1 272 ? 12.075 12.952 4.673 1.00 81.44 272 LYS A CA 1
ATOM 2262 C C . LYS A 1 272 ? 13.137 11.979 4.152 1.00 81.44 272 LYS A C 1
ATOM 2264 O O . LYS A 1 272 ? 14.315 12.326 4.150 1.00 81.44 272 LYS A O 1
ATOM 2269 N N . ARG A 1 273 ? 12.757 10.746 3.808 1.00 78.12 273 ARG A N 1
ATOM 2270 C CA . ARG A 1 273 ? 13.676 9.725 3.284 1.00 78.12 273 ARG A CA 1
ATOM 2271 C C . ARG A 1 273 ? 13.793 9.759 1.756 1.00 78.12 273 ARG A C 1
ATOM 2273 O O . ARG A 1 273 ? 14.668 9.065 1.243 1.00 78.12 273 ARG A O 1
ATOM 2280 N N . PHE A 1 274 ? 12.935 10.508 1.061 1.00 68.50 274 PHE A N 1
ATOM 2281 C CA . PHE A 1 274 ? 12.851 10.577 -0.402 1.00 68.50 274 PHE A CA 1
ATOM 2282 C C . PHE A 1 274 ? 12.915 12.020 -0.891 1.00 68.50 274 PHE A C 1
ATOM 2284 O O . PHE A 1 274 ? 13.361 12.190 -2.044 1.00 68.50 274 PHE A O 1
#

Foldseek 3Di:
DDPVVVVVVVVVVVVVVVVVVVVVVVVVVVVVVVVVVLLPLVPQDPVSVVVVVVVVVVVLVVLLVVLVVVVVVDDPLADHSVLSSLLVLLLVLQLLLQVLCCVVPVDRDARALLSLLSLVLSVVVSVVVSGDHDVSQCSQVVSVVVNCVVPVPDPDYHGDDGSVRSCVVCVVLQPPPPPCPVVSLVVLVVSLVRVLVSQLSSQVSCCVVPVAGDQQDVSNLSSVVSCCVSVSDPDDLVCCCVPRLVVSCVSCVSHDPVRSVNNSVVSVVVVVVD

Radius of gyration: 25.86 Å; Cα contacts (8 Å, |Δi|>4): 202; chains: 1; bounding box: 98×45×55 Å